Protein AF-A0A7X9PZU3-F1 (afdb_monomer_lite)

Foldseek 3Di:
DDDPDWCLLCVVVCLVVCLVPPLPDQEDEDEEAAEDPPDDAQEKEKAWEAQLLQLGHAAAELLLRLQLLQLLVVLCVVLVVVSHDYFYFAHYTCNVVNVDDRCSCVSRNHTYMYTHHDDDPCRRPPVSSVVSNVRSVVGSPDDDDDEQEEAEEEDDGGRVLLRCLSNDPHRHRYHHHHYQVSLVSSVLLDPSVLVSVVSNQVSYPPGHQEYEYEPPHDPSNLVSRVVNCVVVVHYYYYSVVSVPVVVVPDDD

pLDDT: mean 94.74, std 6.71, range [49.72, 98.69]

Secondary structure (DSSP, 8-state):
---SS-GGGGHHHHHHHHHHHSTT-S-EEEEEEE--TTSPSSEEEEEE--BTTTTB---B-HHHHHHHHHHHHHHHHHTT-TT-EEEE--S--STGGGT--GGGGGG--S-EEEEEEESSHHHHT-HHHHHHHHHHTT-TT---PPPEEEEEESS-TT-HHHHHHHHSSS-EEEEEEE-HHHHHHTTTTSHHHHHHHHHHHHHBTT--SEEEE-TTS-HHHHHHHHHHHHHHT--EEEGGGGG-GGGTT---

Structure (mmCIF, N/CA/C/O backbone):
data_AF-A0A7X9PZU3-F1
#
_entry.id   AF-A0A7X9PZU3-F1
#
loop_
_atom_site.group_PDB
_atom_site.id
_atom_site.type_symbol
_atom_site.label_atom_id
_atom_site.label_alt_id
_atom_site.label_comp_id
_atom_site.label_asym_id
_atom_site.label_entity_id
_atom_site.label_seq_id
_atom_site.pdbx_PDB_ins_code
_atom_site.Cartn_x
_atom_site.Cartn_y
_atom_site.Cartn_z
_atom_site.occupancy
_atom_site.B_iso_or_equiv
_atom_site.auth_seq_id
_atom_site.auth_comp_id
_atom_site.auth_asym_id
_atom_site.auth_atom_id
_atom_site.pdbx_PDB_model_num
ATOM 1 N N . MET A 1 1 ? -4.248 1.836 -27.649 1.00 49.72 1 MET A N 1
ATOM 2 C CA . MET A 1 1 ? -4.087 3.303 -27.529 1.00 49.72 1 MET A CA 1
ATOM 3 C C . MET A 1 1 ? -2.840 3.544 -26.690 1.00 49.72 1 MET A C 1
ATOM 5 O O . MET A 1 1 ? -2.729 2.908 -25.653 1.00 49.72 1 MET A O 1
ATOM 9 N N . ARG A 1 2 ? -1.876 4.356 -27.145 1.00 57.84 2 ARG A N 1
ATOM 10 C CA . ARG A 1 2 ? -0.735 4.757 -26.302 1.00 57.84 2 ARG A CA 1
ATOM 11 C C . ARG A 1 2 ? -1.240 5.830 -25.333 1.00 57.84 2 ARG A C 1
ATOM 13 O O . ARG A 1 2 ? -1.860 6.783 -25.794 1.00 57.84 2 ARG A O 1
ATOM 20 N N . GLN A 1 3 ? -1.054 5.637 -24.031 1.00 65.94 3 GLN A N 1
ATOM 21 C CA . GLN A 1 3 ? -1.439 6.622 -23.016 1.00 65.94 3 GLN A CA 1
ATOM 22 C C . GLN A 1 3 ? -0.441 7.791 -23.031 1.00 65.94 3 GLN A C 1
ATOM 24 O O . GLN A 1 3 ? 0.761 7.574 -23.174 1.00 65.94 3 GLN A O 1
ATOM 29 N N . GLU A 1 4 ? -0.943 9.023 -22.919 1.00 74.38 4 GLU A N 1
ATOM 30 C CA . GLU A 1 4 ? -0.122 10.248 -22.821 1.00 74.38 4 GLU A CA 1
ATOM 31 C C . GLU A 1 4 ? 0.070 10.705 -21.364 1.00 74.38 4 GLU A C 1
ATOM 33 O O . GLU A 1 4 ? 0.900 11.563 -21.080 1.00 74.38 4 GLU A O 1
ATOM 38 N N . THR A 1 5 ? -0.711 10.147 -20.436 1.00 85.06 5 THR A N 1
ATOM 39 C CA . THR A 1 5 ? -0.682 10.461 -19.004 1.00 85.06 5 THR A CA 1
ATOM 40 C C . THR A 1 5 ? -1.151 9.260 -18.186 1.00 85.06 5 THR A C 1
ATOM 42 O O . THR A 1 5 ? -1.840 8.395 -18.738 1.00 85.06 5 THR A O 1
ATOM 45 N N . LEU A 1 6 ? -0.800 9.232 -16.896 1.00 87.88 6 LEU A N 1
ATOM 46 C CA . LEU A 1 6 ? -1.209 8.187 -15.957 1.00 87.88 6 LEU A CA 1
ATOM 47 C C . LEU A 1 6 ? -2.737 8.129 -15.833 1.00 87.88 6 LEU A C 1
ATOM 49 O O . LEU A 1 6 ? -3.420 9.159 -15.857 1.00 87.88 6 LEU A O 1
ATOM 53 N N . VAL A 1 7 ? -3.281 6.928 -15.669 1.00 89.69 7 VAL A N 1
ATOM 54 C CA . VAL A 1 7 ? -4.711 6.686 -15.453 1.00 89.69 7 VAL A CA 1
ATOM 55 C C . VAL A 1 7 ? -5.183 7.443 -14.220 1.00 89.69 7 VAL A C 1
ATOM 57 O O . VAL A 1 7 ? -6.217 8.109 -14.261 1.00 89.69 7 VAL A O 1
ATOM 60 N N . SER A 1 8 ? -4.390 7.423 -13.153 1.00 88.06 8 SER A N 1
ATOM 61 C CA . SER A 1 8 ? -4.654 8.172 -11.926 1.00 88.06 8 SER A CA 1
ATOM 62 C C . SER A 1 8 ? -4.644 9.705 -12.118 1.00 88.06 8 SER A C 1
ATOM 64 O O . SER A 1 8 ? -5.378 10.408 -11.418 1.00 88.06 8 SER A O 1
ATOM 66 N N . TYR A 1 9 ? -3.921 10.253 -13.109 1.00 90.69 9 TYR A N 1
ATOM 67 C CA . TYR A 1 9 ? -3.856 11.706 -13.371 1.00 90.69 9 TYR A CA 1
ATOM 68 C C . TYR A 1 9 ? -5.107 12.274 -14.047 1.00 90.69 9 TYR A C 1
ATOM 70 O O . TYR A 1 9 ? -5.423 13.445 -13.831 1.00 90.69 9 TYR A O 1
ATOM 78 N N . ASP A 1 10 ? -5.815 11.463 -14.834 1.00 92.12 10 ASP A N 1
ATOM 79 C CA . ASP A 1 10 ? -7.050 11.846 -15.532 1.00 92.12 10 ASP A CA 1
ATOM 80 C C . ASP A 1 10 ? -8.069 10.696 -15.497 1.00 92.12 10 ASP A C 1
ATOM 82 O O . ASP A 1 10 ? -8.585 10.213 -16.510 1.00 92.12 10 ASP A O 1
ATOM 86 N N . PHE A 1 11 ? -8.346 10.220 -14.285 1.00 93.81 11 PHE A N 1
ATOM 87 C CA . PHE A 1 11 ? -9.215 9.078 -14.034 1.00 93.81 11 PHE A CA 1
ATOM 88 C C . PHE A 1 11 ? -10.617 9.310 -14.597 1.00 93.81 11 PHE A C 1
ATOM 90 O O . PHE A 1 11 ? -11.213 8.400 -15.164 1.00 93.81 11 PHE A O 1
ATOM 97 N N . ARG A 1 12 ? -11.132 10.547 -14.537 1.00 94.19 12 ARG A N 1
ATOM 98 C CA . ARG A 1 12 ? -12.424 10.911 -15.147 1.00 94.19 12 ARG A CA 1
ATOM 99 C C . ARG A 1 12 ? -12.476 10.583 -16.642 1.00 94.19 12 ARG A C 1
ATOM 101 O O . ARG A 1 12 ? -13.504 10.085 -17.104 1.00 94.19 12 ARG A O 1
ATOM 108 N N . ARG A 1 13 ? -11.409 10.867 -17.396 1.00 93.56 13 ARG A N 1
ATOM 109 C CA . ARG A 1 13 ? -11.331 10.563 -18.831 1.00 93.56 13 ARG A CA 1
ATOM 110 C C . ARG A 1 13 ? -11.253 9.065 -19.094 1.00 93.56 13 ARG A C 1
ATOM 112 O O . ARG A 1 13 ? -11.864 8.595 -20.052 1.00 93.56 13 ARG A O 1
ATOM 119 N N . TYR A 1 14 ? -10.502 8.329 -18.278 1.00 93.06 14 TYR A N 1
ATOM 120 C CA . TYR A 1 14 ? -10.284 6.897 -18.490 1.00 93.06 14 TYR A CA 1
ATOM 121 C C . TYR A 1 14 ? -11.404 6.015 -17.932 1.00 93.06 14 TYR A C 1
ATOM 123 O O . TYR A 1 14 ? -11.621 4.925 -18.454 1.00 93.06 14 TYR A O 1
ATOM 131 N N . LEU A 1 15 ? -12.165 6.484 -16.942 1.00 94.94 15 LEU A N 1
ATOM 132 C CA . LEU A 1 15 ? -13.208 5.711 -16.271 1.00 94.94 15 LEU A CA 1
ATOM 133 C C . LEU A 1 15 ? -14.241 5.076 -17.227 1.00 94.94 15 LEU A C 1
ATOM 135 O O . LEU A 1 15 ? -14.556 3.905 -17.028 1.00 94.94 15 LEU A O 1
ATOM 139 N N . PRO A 1 16 ? -14.759 5.750 -18.277 1.00 95.62 16 PRO A N 1
ATOM 140 C CA . PRO A 1 16 ? -15.649 5.099 -19.243 1.00 95.62 16 PRO A CA 1
ATOM 141 C C . PRO A 1 16 ? -15.003 3.897 -19.945 1.00 95.62 16 PRO A C 1
ATOM 143 O O . PRO A 1 16 ? -15.634 2.852 -20.056 1.00 95.62 16 PRO A O 1
ATOM 146 N N . VAL A 1 17 ? -13.732 4.020 -20.344 1.00 93.62 17 VAL A N 1
ATOM 147 C CA . VAL A 1 17 ? -12.963 2.949 -21.003 1.00 93.62 17 VAL A CA 1
ATOM 148 C C . VAL A 1 17 ? -12.684 1.807 -20.026 1.00 93.62 17 VAL A C 1
ATOM 150 O O . VAL A 1 17 ? -12.841 0.639 -20.377 1.00 93.62 17 VAL A O 1
ATOM 153 N N . LEU A 1 18 ? -12.313 2.140 -18.784 1.00 94.00 18 LEU A N 1
ATOM 154 C CA . LEU A 1 18 ? -12.130 1.161 -17.713 1.00 94.00 18 LEU A CA 1
ATOM 155 C C . LEU A 1 18 ? -13.412 0.355 -17.494 1.00 94.00 18 LEU A C 1
ATOM 157 O O . LEU A 1 18 ? -13.384 -0.872 -17.456 1.00 94.00 18 LEU A O 1
ATOM 161 N N . ARG A 1 19 ? -14.555 1.041 -17.432 1.00 95.69 19 ARG A N 1
ATOM 162 C CA . ARG A 1 19 ? -15.857 0.402 -17.240 1.00 95.69 19 ARG A CA 1
ATOM 163 C C . ARG A 1 19 ? -16.276 -0.481 -18.413 1.00 95.69 19 ARG A C 1
ATOM 165 O O . ARG A 1 19 ? -16.880 -1.524 -18.201 1.00 95.69 19 ARG A O 1
ATOM 172 N N . GLU A 1 20 ? -15.987 -0.061 -19.637 1.00 95.69 20 GLU A N 1
ATOM 173 C CA . GLU A 1 20 ? -16.365 -0.813 -20.834 1.00 95.69 20 GLU A CA 1
ATOM 174 C C . GLU A 1 20 ? -15.593 -2.131 -20.961 1.00 95.69 20 GLU A C 1
ATOM 176 O O . GLU A 1 20 ? -16.166 -3.143 -21.361 1.00 95.69 20 GLU A O 1
ATOM 181 N N . HIS A 1 21 ? -14.307 -2.135 -20.605 1.00 94.12 21 HIS A N 1
ATOM 182 C CA . HIS A 1 21 ? -13.421 -3.257 -20.925 1.00 94.12 21 HIS A CA 1
ATOM 183 C C . HIS A 1 21 ? -12.933 -4.060 -19.720 1.00 94.12 21 HIS A C 1
ATOM 185 O O . HIS A 1 21 ? -12.481 -5.187 -19.903 1.00 94.12 21 HIS A O 1
ATOM 191 N N . PHE A 1 22 ? -12.996 -3.504 -18.509 1.00 94.56 22 PHE A N 1
ATOM 192 C CA . PHE A 1 22 ? -12.288 -4.058 -17.355 1.00 94.56 22 PHE A CA 1
ATOM 193 C C . PHE A 1 22 ? -13.161 -4.217 -16.103 1.00 94.56 22 PHE A C 1
ATOM 195 O O . PHE A 1 22 ? -12.612 -4.321 -15.019 1.00 94.56 22 PHE A O 1
ATOM 202 N N . LEU A 1 23 ? -14.499 -4.240 -16.194 1.00 95.25 23 LEU A N 1
ATOM 203 C CA . LEU A 1 23 ? -15.344 -4.513 -15.010 1.00 95.25 23 LEU A CA 1
ATOM 204 C C . LEU A 1 23 ? -15.379 -5.985 -14.594 1.00 95.25 23 LEU A C 1
ATOM 206 O O . LEU A 1 23 ? -15.664 -6.269 -13.436 1.00 95.25 23 LEU A O 1
ATOM 210 N N . ASP A 1 24 ? -15.114 -6.899 -15.526 1.00 95.56 24 ASP A N 1
ATOM 211 C CA . ASP A 1 24 ? -15.177 -8.352 -15.307 1.00 95.56 24 ASP A CA 1
ATOM 212 C C . ASP A 1 24 ? -13.778 -8.968 -15.136 1.00 95.56 24 ASP A C 1
ATOM 214 O O . ASP A 1 24 ? -13.508 -10.088 -15.560 1.00 95.56 24 ASP A O 1
ATOM 218 N N . VAL A 1 25 ? -12.840 -8.194 -14.581 1.00 95.50 25 VAL A N 1
ATOM 219 C CA . VAL A 1 25 ? -11.490 -8.674 -14.263 1.00 95.50 25 VAL A CA 1
ATOM 220 C C . VAL A 1 25 ? -11.302 -8.743 -12.755 1.00 95.50 25 VAL A C 1
ATOM 222 O O . VAL A 1 25 ? -11.853 -7.944 -11.998 1.00 95.50 25 VAL A O 1
ATOM 225 N N . ASP A 1 26 ? -10.473 -9.682 -12.313 1.00 94.69 26 ASP A N 1
ATOM 226 C CA . ASP A 1 26 ? -10.189 -9.875 -10.891 1.00 94.69 26 ASP A CA 1
ATOM 227 C C . ASP A 1 26 ? -9.296 -8.773 -10.301 1.00 94.69 26 ASP A C 1
ATOM 229 O O . ASP A 1 26 ? -9.387 -8.464 -9.109 1.00 94.69 26 ASP A O 1
ATOM 233 N N . LEU A 1 27 ? -8.430 -8.196 -11.141 1.00 95.31 27 LEU A N 1
ATOM 234 C CA . LEU A 1 27 ? -7.404 -7.220 -10.790 1.00 95.31 27 LEU A CA 1
ATOM 235 C C . LEU A 1 27 ? -7.125 -6.292 -11.980 1.00 95.31 27 LEU A C 1
ATOM 237 O O . LEU A 1 27 ? -6.926 -6.758 -13.102 1.00 95.31 27 LEU A O 1
ATOM 241 N N . ALA A 1 28 ? -7.020 -4.995 -11.708 1.00 94.50 28 ALA A N 1
ATOM 242 C CA . ALA A 1 28 ? -6.445 -4.003 -12.606 1.00 94.50 28 ALA A CA 1
ATOM 243 C C . ALA A 1 28 ? -5.155 -3.444 -11.990 1.00 94.50 28 ALA A C 1
ATOM 245 O O . ALA A 1 28 ? -5.061 -3.272 -10.776 1.00 94.50 28 ALA A O 1
ATOM 246 N N . ALA A 1 29 ? -4.155 -3.153 -12.819 1.00 94.00 29 ALA A N 1
ATOM 247 C CA . ALA A 1 29 ? -2.917 -2.543 -12.354 1.00 94.00 29 ALA A CA 1
ATOM 248 C C . ALA A 1 29 ? -2.407 -1.491 -13.342 1.00 94.00 29 ALA A C 1
ATOM 250 O O . ALA A 1 29 ? -2.415 -1.724 -14.554 1.00 94.00 29 ALA A O 1
ATOM 251 N N . GLU A 1 30 ? -1.952 -0.355 -12.823 1.00 93.62 30 GLU A N 1
ATOM 252 C CA . GLU A 1 30 ? -1.170 0.628 -13.567 1.00 93.62 30 GLU A CA 1
ATOM 253 C C . GLU A 1 30 ? 0.319 0.313 -13.364 1.00 93.62 30 GLU A C 1
ATOM 255 O O . GLU A 1 30 ? 0.799 0.197 -12.241 1.00 93.62 30 GLU A O 1
ATOM 260 N N . VAL A 1 31 ? 1.050 0.110 -14.463 1.00 94.88 31 VAL A N 1
ATOM 261 C CA . VAL A 1 31 ? 2.499 -0.131 -14.432 1.00 94.88 31 VAL A CA 1
ATOM 262 C C . VAL A 1 31 ? 3.187 1.166 -14.833 1.00 94.88 31 VAL A C 1
ATOM 264 O O . VAL A 1 31 ? 3.065 1.580 -15.989 1.00 94.88 31 VAL A O 1
ATOM 267 N N . ASN A 1 32 ? 3.866 1.822 -13.894 1.00 93.50 32 ASN A N 1
ATOM 268 C CA . ASN A 1 32 ? 4.381 3.178 -14.093 1.00 93.50 32 ASN A CA 1
ATOM 269 C C . ASN A 1 32 ? 5.787 3.392 -13.483 1.00 93.50 32 ASN A C 1
ATOM 271 O O . ASN A 1 32 ? 6.494 2.444 -13.131 1.00 93.50 32 ASN A O 1
ATOM 275 N N . TRP A 1 33 ? 6.181 4.665 -13.382 1.00 93.06 33 TRP A N 1
ATOM 276 C CA . TRP A 1 33 ? 7.281 5.114 -12.541 1.00 93.06 33 TRP A CA 1
ATOM 277 C C . TRP A 1 33 ? 6.803 5.794 -11.249 1.00 93.06 33 TRP A C 1
ATOM 279 O O . TRP A 1 33 ? 5.868 6.597 -11.255 1.00 93.06 33 TRP A O 1
ATOM 289 N N . HIS A 1 34 ? 7.566 5.586 -10.183 1.00 91.56 34 HIS A N 1
ATOM 290 C CA . HIS A 1 34 ? 7.447 6.359 -8.957 1.00 91.56 34 HIS A CA 1
ATOM 291 C C . HIS A 1 34 ? 8.332 7.609 -9.038 1.00 91.56 34 HIS A C 1
ATOM 293 O O . HIS A 1 34 ? 9.481 7.537 -9.490 1.00 91.56 34 HIS A O 1
ATOM 299 N N . GLU A 1 35 ? 7.844 8.750 -8.551 1.00 89.56 35 GLU A N 1
ATOM 300 C CA . GLU A 1 35 ? 8.623 9.985 -8.410 1.00 89.56 35 GLU A CA 1
ATOM 301 C C . GLU A 1 35 ? 8.311 10.669 -7.073 1.00 89.56 35 GLU A C 1
ATOM 303 O O . GLU A 1 35 ? 7.156 10.915 -6.727 1.00 89.56 35 GLU A O 1
ATOM 308 N N . GLY A 1 36 ? 9.350 11.055 -6.330 1.00 84.44 36 GLY A N 1
ATOM 309 C CA . GLY A 1 36 ? 9.176 11.803 -5.090 1.00 84.44 36 GLY A CA 1
ATOM 310 C C . GLY A 1 36 ? 10.484 12.366 -4.553 1.00 84.44 36 GLY A C 1
ATOM 311 O O . GLY A 1 36 ? 11.493 11.674 -4.490 1.00 84.44 36 GLY A O 1
ATOM 312 N N . ALA A 1 37 ? 10.464 13.623 -4.097 1.00 78.81 37 ALA A N 1
ATOM 313 C CA . ALA A 1 37 ? 11.667 14.320 -3.624 1.00 78.81 37 ALA A CA 1
ATOM 314 C C . ALA A 1 37 ? 12.375 13.626 -2.441 1.00 78.81 37 ALA A C 1
ATOM 316 O O . ALA A 1 37 ? 13.576 13.794 -2.262 1.00 78.81 37 ALA A O 1
ATOM 317 N N . ASN A 1 38 ? 11.629 12.857 -1.640 1.00 84.00 38 ASN A N 1
ATOM 318 C CA . ASN A 1 38 ? 12.147 12.078 -0.511 1.00 84.00 38 ASN A CA 1
ATOM 319 C C . ASN A 1 38 ? 11.921 10.568 -0.692 1.00 84.00 38 ASN A C 1
ATOM 321 O O . ASN A 1 38 ? 12.021 9.817 0.280 1.00 84.00 38 ASN A O 1
ATOM 325 N N . ALA A 1 39 ? 11.547 10.132 -1.895 1.00 88.12 39 ALA A N 1
ATOM 326 C CA . ALA A 1 39 ? 11.348 8.723 -2.172 1.00 88.12 39 ALA A CA 1
ATOM 327 C C . ALA A 1 39 ? 12.711 8.021 -2.295 1.00 88.12 39 ALA A C 1
ATOM 329 O O . ALA A 1 39 ? 13.646 8.596 -2.862 1.00 88.12 39 ALA A O 1
ATOM 330 N N . PRO A 1 40 ? 12.860 6.797 -1.763 1.00 93.81 40 PRO A N 1
ATOM 331 C CA . PRO A 1 40 ? 14.036 5.986 -2.031 1.00 93.81 40 PRO A CA 1
ATOM 332 C C . PRO A 1 40 ? 14.155 5.733 -3.539 1.00 93.81 40 PRO A C 1
ATOM 334 O O . PRO A 1 40 ? 13.171 5.426 -4.206 1.00 93.81 40 PRO A O 1
ATOM 337 N N . ASP A 1 41 ? 15.359 5.877 -4.087 1.00 96.44 41 ASP A N 1
ATOM 338 C CA . ASP A 1 41 ? 15.652 5.467 -5.462 1.00 96.44 41 ASP A CA 1
ATOM 339 C C . ASP A 1 41 ? 15.996 3.970 -5.512 1.00 96.44 41 ASP A C 1
ATOM 341 O O . ASP A 1 41 ? 16.261 3.358 -4.474 1.00 96.44 41 ASP A O 1
ATOM 345 N N . ARG A 1 42 ? 16.020 3.395 -6.718 1.00 97.38 42 ARG A N 1
ATOM 346 C CA . ARG A 1 42 ? 16.273 1.971 -6.969 1.00 97.38 42 ARG A CA 1
ATOM 347 C C . ARG A 1 42 ? 15.294 1.078 -6.203 1.00 97.38 42 ARG A C 1
ATOM 349 O O . ARG A 1 42 ? 15.671 0.150 -5.484 1.00 97.38 42 ARG A O 1
ATOM 356 N N . VAL A 1 43 ? 14.007 1.368 -6.360 1.00 97.88 43 VAL A N 1
ATOM 357 C CA . VAL A 1 43 ? 12.921 0.587 -5.761 1.00 97.88 43 VAL A CA 1
ATOM 358 C C . VAL A 1 43 ? 12.003 -0.001 -6.821 1.00 97.88 43 VAL A C 1
ATOM 360 O O . VAL A 1 43 ? 11.774 0.600 -7.869 1.00 97.88 43 VAL A O 1
ATOM 363 N N . LEU A 1 44 ? 11.491 -1.190 -6.530 1.00 98.50 44 LEU A N 1
ATOM 364 C CA . LEU A 1 44 ? 10.384 -1.827 -7.231 1.00 98.50 44 LEU A CA 1
ATOM 365 C C . LEU A 1 44 ? 9.229 -1.924 -6.247 1.00 98.50 44 LEU A C 1
ATOM 367 O O . LEU A 1 44 ? 9.401 -2.480 -5.156 1.00 98.50 44 LEU A O 1
ATOM 371 N N . THR A 1 45 ? 8.076 -1.377 -6.606 1.00 98.06 45 THR A N 1
ATOM 372 C CA . THR A 1 45 ? 6.990 -1.204 -5.647 1.00 98.06 45 THR A CA 1
ATOM 373 C C . THR A 1 45 ? 5.676 -1.770 -6.139 1.00 98.06 45 THR A C 1
ATOM 375 O O . THR A 1 45 ? 5.435 -1.939 -7.334 1.00 98.06 45 THR A O 1
ATOM 378 N N . VAL A 1 46 ? 4.836 -2.123 -5.170 1.00 98.00 46 VAL A N 1
ATOM 379 C CA . VAL A 1 46 ? 3.424 -2.434 -5.376 1.00 98.00 46 VAL A CA 1
ATOM 380 C C . VAL A 1 46 ? 2.665 -1.753 -4.256 1.00 98.00 46 VAL A C 1
ATOM 382 O O . VAL A 1 46 ? 3.038 -1.894 -3.087 1.00 98.00 46 VAL A O 1
ATOM 385 N N . HIS A 1 47 ? 1.582 -1.062 -4.577 1.00 97.88 47 HIS A N 1
ATOM 386 C CA . HIS A 1 47 ? 0.653 -0.598 -3.556 1.00 97.88 47 HIS A CA 1
ATOM 387 C C . HIS A 1 47 ? -0.780 -0.554 -4.056 1.00 97.88 47 HIS A C 1
ATOM 389 O O . HIS A 1 47 ? -1.066 -0.524 -5.247 1.00 97.88 47 HIS A O 1
ATOM 395 N N . THR A 1 48 ? -1.708 -0.561 -3.107 1.00 97.69 48 THR A N 1
ATOM 396 C CA . THR A 1 48 ? -3.129 -0.367 -3.392 1.00 97.69 48 THR 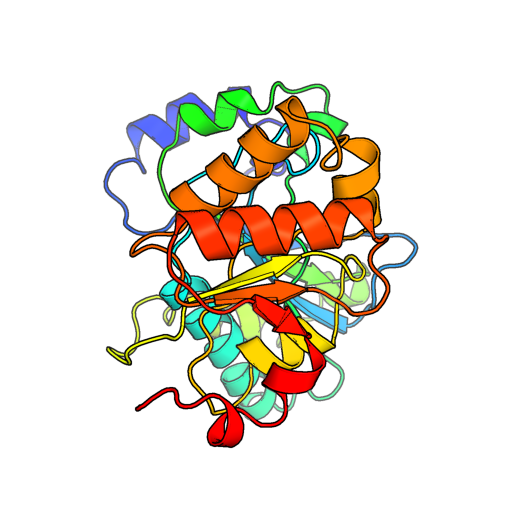A CA 1
ATOM 397 C C . THR A 1 48 ? -3.425 1.090 -3.718 1.00 97.69 48 THR A C 1
ATOM 399 O O . THR A 1 48 ? -2.892 1.983 -3.048 1.00 97.69 48 THR A O 1
ATOM 402 N N . VAL A 1 49 ? -4.362 1.307 -4.634 1.00 96.38 49 VAL A N 1
ATOM 403 C CA . VAL A 1 49 ? -4.927 2.626 -4.930 1.00 96.38 49 VAL A CA 1
ATOM 404 C C . VAL A 1 49 ? -5.971 3.013 -3.872 1.00 96.38 49 VAL A C 1
ATOM 406 O O . VAL A 1 49 ? -6.731 2.168 -3.397 1.00 96.38 49 VAL A O 1
ATOM 409 N N . GLY A 1 50 ? -6.014 4.287 -3.483 1.00 97.00 50 GLY A N 1
ATOM 410 C CA . GLY A 1 50 ? -7.054 4.838 -2.605 1.00 97.00 50 GLY A CA 1
ATOM 411 C C . GLY A 1 50 ? -6.761 6.267 -2.146 1.00 97.00 50 GLY A C 1
ATOM 412 O O . GLY A 1 50 ? -5.638 6.748 -2.259 1.00 97.00 50 GLY A O 1
ATOM 413 N N . ASP A 1 51 ? -7.755 6.958 -1.590 1.00 97.75 51 ASP A N 1
ATOM 414 C CA . ASP A 1 51 ? -7.574 8.279 -0.981 1.00 97.75 51 ASP A CA 1
ATOM 415 C C . ASP A 1 51 ? -7.739 8.189 0.534 1.00 97.75 51 ASP A C 1
ATOM 417 O O . ASP A 1 51 ? -8.852 8.217 1.071 1.00 97.75 51 ASP A O 1
ATOM 421 N N . VAL A 1 52 ? -6.609 8.104 1.239 1.00 98.06 52 VAL A N 1
ATOM 422 C CA . VAL A 1 52 ? -6.607 7.984 2.701 1.00 98.06 52 VAL A CA 1
ATOM 423 C C . VAL A 1 52 ? -7.209 9.222 3.363 1.00 98.06 52 VAL A C 1
ATOM 425 O O . VAL A 1 52 ? -7.958 9.080 4.325 1.00 98.06 52 VAL A O 1
ATOM 428 N N . ASN A 1 53 ? -6.961 10.432 2.856 1.00 96.75 53 ASN A N 1
ATOM 429 C CA . ASN A 1 53 ? -7.486 11.653 3.475 1.00 96.75 53 ASN A CA 1
ATOM 430 C C . ASN A 1 53 ? -9.019 11.714 3.391 1.00 96.75 53 ASN A C 1
ATOM 432 O O . ASN A 1 53 ? -9.689 12.066 4.372 1.00 96.75 53 ASN A O 1
ATOM 436 N N . ALA A 1 54 ? -9.575 11.360 2.233 1.00 96.88 54 ALA A N 1
ATOM 437 C CA . ALA A 1 54 ? -11.012 11.328 1.996 1.00 96.88 54 ALA A CA 1
ATOM 438 C C . ALA A 1 54 ? -11.688 10.095 2.616 1.00 96.88 54 ALA A C 1
ATOM 440 O O . ALA A 1 54 ? -12.867 10.165 2.958 1.00 96.88 54 ALA A O 1
ATOM 441 N N . GLY A 1 55 ? -10.945 9.005 2.822 1.00 97.50 55 GLY A N 1
ATOM 442 C CA . GLY A 1 55 ? -11.479 7.729 3.293 1.00 97.50 55 GLY A CA 1
ATOM 443 C C . GLY A 1 55 ? -12.164 6.916 2.194 1.00 97.50 55 GLY A C 1
ATOM 444 O O . GLY A 1 55 ? -13.110 6.179 2.479 1.00 97.50 55 GLY A O 1
ATOM 445 N N . VAL A 1 56 ? -11.721 7.092 0.945 1.00 97.62 56 VAL A N 1
ATOM 446 C CA . VAL A 1 56 ? -12.256 6.388 -0.225 1.00 97.62 56 VAL A CA 1
ATOM 447 C C . VAL A 1 56 ? -11.285 5.286 -0.617 1.00 97.62 56 VAL A C 1
ATOM 449 O O . VAL A 1 56 ? -10.148 5.559 -1.002 1.00 97.62 56 VAL A O 1
ATOM 452 N N . PHE A 1 57 ? -11.748 4.045 -0.514 1.00 97.25 57 PHE A N 1
ATOM 453 C CA . PHE A 1 57 ? -10.937 2.853 -0.713 1.00 97.25 57 PHE A CA 1
ATOM 454 C C . PHE A 1 57 ? -11.659 1.896 -1.663 1.00 97.25 57 PHE A C 1
ATOM 456 O O . PHE A 1 57 ? -12.663 1.294 -1.273 1.00 97.25 57 PHE A O 1
ATOM 463 N N . PRO A 1 58 ? -11.170 1.743 -2.904 1.00 95.12 58 PRO A N 1
ATOM 464 C CA . PRO A 1 58 ? -11.583 0.650 -3.773 1.00 95.12 58 PRO A CA 1
ATOM 465 C C . PRO A 1 58 ? -11.341 -0.707 -3.105 1.00 95.12 58 PRO A C 1
ATOM 467 O O . PRO A 1 58 ? -10.537 -0.798 -2.171 1.00 95.12 58 PRO A O 1
ATOM 470 N N . PRO A 1 59 ? -11.990 -1.782 -3.583 1.00 97.38 59 PRO A N 1
ATOM 471 C CA . PRO A 1 59 ? -11.728 -3.116 -3.068 1.00 97.38 59 PRO A CA 1
ATOM 472 C C . PRO A 1 59 ? -10.235 -3.457 -3.117 1.00 97.38 59 PRO A C 1
ATOM 474 O O . PRO A 1 59 ? -9.574 -3.196 -4.116 1.00 97.38 59 PRO A O 1
ATOM 477 N N . ALA A 1 60 ? -9.707 -4.088 -2.076 1.00 97.00 60 ALA A N 1
ATOM 478 C CA . ALA A 1 60 ? -8.334 -4.582 -2.054 1.00 97.00 60 ALA A CA 1
ATOM 479 C C . ALA A 1 60 ? -8.313 -6.103 -1.918 1.00 97.00 60 ALA A C 1
ATOM 481 O O . ALA A 1 60 ? -9.098 -6.680 -1.166 1.00 97.00 60 ALA A O 1
ATOM 482 N N . GLU A 1 61 ? -7.380 -6.748 -2.620 1.00 96.31 61 GLU A N 1
ATOM 483 C CA . GLU A 1 61 ? -7.137 -8.187 -2.521 1.00 96.31 61 GLU A CA 1
ATOM 484 C C . GLU A 1 61 ? -5.695 -8.435 -2.044 1.00 96.31 61 GLU A C 1
ATOM 486 O O . GLU A 1 61 ? -4.757 -8.370 -2.848 1.00 96.31 61 GLU A O 1
ATOM 491 N N . PRO A 1 62 ? -5.484 -8.698 -0.738 1.00 96.31 62 PRO A N 1
ATOM 492 C CA . PRO A 1 62 ? -4.148 -8.881 -0.171 1.00 96.31 62 PRO A CA 1
ATOM 493 C C . PRO A 1 62 ? -3.331 -9.993 -0.836 1.00 96.31 62 PRO A C 1
ATOM 495 O O . PRO A 1 62 ? -2.101 -9.922 -0.841 1.00 96.31 62 PRO A O 1
ATOM 498 N N . ALA A 1 63 ? -3.991 -11.005 -1.412 1.00 95.62 63 ALA A N 1
ATOM 499 C CA . ALA A 1 63 ? -3.306 -12.069 -2.140 1.00 95.62 63 ALA A CA 1
ATOM 500 C C . ALA A 1 63 ? -2.566 -11.551 -3.369 1.00 95.62 63 ALA A C 1
ATOM 502 O O . ALA A 1 63 ? -1.397 -11.882 -3.557 1.00 95.62 63 ALA A O 1
ATOM 503 N N . TYR A 1 64 ? -3.194 -10.678 -4.151 1.00 96.12 64 TYR A N 1
ATOM 504 C CA . TYR A 1 64 ? -2.579 -10.144 -5.362 1.00 96.12 64 TYR A CA 1
ATOM 505 C C . TYR A 1 64 ? -1.396 -9.231 -5.041 1.00 96.12 64 TYR A C 1
ATOM 507 O O . TYR A 1 64 ? -0.352 -9.353 -5.681 1.00 96.12 64 TYR A O 1
ATOM 515 N N . VAL A 1 65 ? -1.517 -8.400 -3.998 1.00 96.62 65 VAL A N 1
ATOM 516 C CA . VAL A 1 65 ? -0.412 -7.555 -3.507 1.00 96.62 65 VAL A CA 1
ATOM 517 C C . VAL A 1 65 ? 0.774 -8.419 -3.085 1.00 96.62 65 VAL A C 1
ATOM 519 O O . VAL A 1 65 ? 1.891 -8.226 -3.566 1.00 96.62 65 VAL A O 1
ATOM 522 N N . ARG A 1 66 ? 0.535 -9.416 -2.223 1.00 96.31 66 ARG A N 1
ATOM 523 C CA . ARG A 1 66 ? 1.595 -10.298 -1.723 1.00 96.31 66 ARG A CA 1
ATOM 524 C C . ARG A 1 66 ? 2.269 -11.074 -2.852 1.00 96.31 66 ARG A C 1
ATOM 526 O O . ARG A 1 66 ? 3.494 -11.142 -2.891 1.00 96.31 66 ARG A O 1
ATOM 533 N N . ASN A 1 67 ? 1.485 -11.645 -3.761 1.00 96.62 67 ASN A N 1
ATOM 534 C CA . ASN A 1 67 ? 2.002 -12.424 -4.880 1.00 96.62 67 ASN A CA 1
ATOM 535 C C . ASN A 1 67 ? 2.878 -11.586 -5.811 1.00 96.62 67 ASN A C 1
ATOM 537 O O . ASN A 1 67 ? 3.931 -12.058 -6.232 1.00 96.62 67 ASN A O 1
ATOM 541 N N . LEU A 1 68 ? 2.482 -10.344 -6.097 1.00 97.44 68 LEU A N 1
ATOM 542 C CA . LEU A 1 68 ? 3.289 -9.425 -6.896 1.00 97.44 68 LEU A CA 1
ATOM 543 C C . LEU A 1 68 ? 4.578 -9.015 -6.185 1.00 97.44 68 LEU A C 1
ATOM 545 O O . LEU A 1 68 ? 5.637 -9.082 -6.799 1.00 97.44 68 LEU A O 1
ATOM 549 N N . LEU A 1 69 ? 4.520 -8.658 -4.898 1.00 97.62 69 LEU A N 1
ATOM 550 C CA . LEU A 1 69 ? 5.719 -8.322 -4.120 1.00 97.62 69 LEU A CA 1
ATOM 551 C C . LEU A 1 69 ? 6.707 -9.494 -4.069 1.00 97.62 69 LEU A C 1
ATOM 553 O O . LEU A 1 69 ? 7.903 -9.309 -4.276 1.00 97.62 69 LEU A O 1
ATOM 557 N N . ARG A 1 70 ? 6.212 -10.716 -3.845 1.00 97.06 70 ARG A N 1
ATOM 558 C CA . ARG A 1 70 ? 7.048 -11.922 -3.865 1.00 97.06 70 ARG A CA 1
ATOM 559 C C . ARG A 1 70 ? 7.628 -12.199 -5.244 1.00 97.06 70 ARG A C 1
ATOM 561 O O . ARG A 1 70 ? 8.814 -12.473 -5.343 1.00 97.06 70 ARG A O 1
ATOM 568 N N . ALA A 1 71 ? 6.826 -12.065 -6.297 1.00 97.69 71 ALA A N 1
ATOM 569 C CA . ALA A 1 71 ? 7.299 -12.248 -7.662 1.00 97.69 71 ALA A CA 1
ATOM 570 C C . ALA A 1 71 ? 8.381 -11.231 -8.043 1.00 97.69 71 ALA A C 1
ATOM 572 O O . ALA A 1 71 ? 9.378 -11.623 -8.642 1.00 97.69 71 ALA A O 1
ATOM 573 N N . LEU A 1 72 ? 8.214 -9.962 -7.654 1.00 98.50 72 LEU A N 1
ATOM 574 C CA . LEU A 1 72 ? 9.233 -8.934 -7.848 1.00 98.50 72 LEU A CA 1
ATOM 575 C C . LEU A 1 72 ? 10.530 -9.315 -7.142 1.00 98.50 72 LEU A C 1
ATOM 577 O O . LEU A 1 72 ?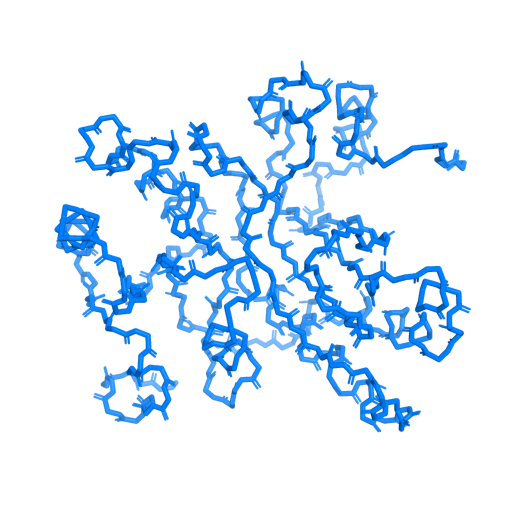 11.587 -9.211 -7.753 1.00 98.50 72 LEU A O 1
ATOM 581 N N . GLU A 1 73 ? 10.465 -9.782 -5.895 1.00 98.31 73 GLU A N 1
ATOM 582 C CA . GLU A 1 73 ? 11.670 -10.144 -5.142 1.00 98.31 73 GLU A CA 1
ATOM 583 C C . GLU A 1 73 ? 12.356 -11.389 -5.720 1.00 98.31 73 GLU A C 1
ATOM 585 O O . GLU A 1 73 ? 13.571 -11.382 -5.925 1.00 98.31 73 GLU A O 1
ATOM 590 N N . ASP A 1 74 ? 11.585 -12.419 -6.072 1.00 97.69 74 ASP A N 1
ATOM 591 C CA . ASP A 1 74 ? 12.100 -13.643 -6.689 1.00 97.69 74 ASP A CA 1
ATOM 592 C C . ASP A 1 74 ? 12.757 -13.349 -8.048 1.00 97.69 74 ASP A C 1
ATOM 594 O O . ASP A 1 74 ? 13.860 -13.822 -8.337 1.00 97.69 74 ASP A O 1
ATOM 598 N N . GLU A 1 75 ? 12.109 -12.546 -8.897 1.00 98.50 75 GLU A N 1
ATOM 599 C CA . GLU A 1 75 ? 12.632 -12.188 -10.217 1.00 98.50 75 GLU A CA 1
ATOM 600 C C . GLU A 1 75 ? 13.789 -11.186 -10.136 1.00 98.50 75 GLU A C 1
ATOM 602 O O . GLU A 1 75 ? 14.693 -11.250 -10.977 1.00 98.50 75 GLU A O 1
ATOM 607 N N . ARG A 1 76 ? 13.804 -10.301 -9.129 1.00 98.56 76 ARG A N 1
ATOM 608 C CA . ARG A 1 76 ? 14.934 -9.410 -8.823 1.00 98.56 76 ARG A CA 1
ATOM 609 C C . ARG A 1 76 ? 16.167 -10.227 -8.466 1.00 98.56 76 ARG A C 1
ATOM 611 O O . ARG A 1 76 ? 17.213 -10.035 -9.086 1.00 98.56 76 ARG A O 1
ATOM 618 N N . ALA A 1 77 ? 16.029 -11.154 -7.518 1.00 98.38 77 ALA A N 1
ATOM 619 C CA . ALA A 1 77 ? 17.109 -12.038 -7.095 1.00 98.38 77 ALA A CA 1
ATOM 620 C C . ALA A 1 77 ? 17.594 -12.921 -8.255 1.00 98.38 77 ALA A C 1
ATOM 622 O O . ALA A 1 77 ? 18.793 -13.032 -8.498 1.00 98.38 77 ALA A O 1
ATOM 623 N N . ARG A 1 78 ? 16.669 -13.494 -9.036 1.00 98.25 78 ARG A N 1
ATOM 624 C CA . ARG A 1 78 ? 16.994 -14.322 -10.208 1.00 98.25 78 ARG A CA 1
ATOM 625 C C . ARG A 1 78 ? 17.767 -13.568 -11.291 1.00 98.25 78 ARG A C 1
ATOM 627 O O . ARG A 1 78 ? 18.557 -14.181 -12.004 1.00 98.25 78 ARG A O 1
ATOM 634 N N . ALA A 1 79 ? 17.490 -12.280 -11.460 1.00 98.00 79 ALA A N 1
ATOM 635 C CA . ALA A 1 79 ? 18.165 -11.425 -12.430 1.00 98.00 79 ALA A CA 1
ATOM 636 C C . ALA A 1 79 ? 19.387 -10.693 -11.854 1.00 98.00 79 ALA A C 1
ATOM 638 O O . ALA A 1 79 ? 19.949 -9.852 -12.555 1.00 98.00 79 ALA A O 1
ATOM 639 N N . GLU A 1 80 ? 19.778 -11.000 -10.610 1.00 98.25 80 GLU A N 1
ATOM 640 C CA . GLU A 1 80 ? 20.940 -10.419 -9.923 1.00 98.25 80 GLU A CA 1
ATOM 641 C C . GLU A 1 80 ? 20.894 -8.877 -9.892 1.00 98.25 80 GLU A C 1
ATOM 643 O O . GLU A 1 80 ? 21.899 -8.181 -10.047 1.00 98.25 80 GLU A O 1
ATOM 648 N N . VAL A 1 81 ? 19.691 -8.317 -9.716 1.00 98.25 81 VAL A N 1
ATOM 649 C CA . VAL A 1 81 ? 19.462 -6.865 -9.624 1.00 98.25 81 VAL A CA 1
ATOM 650 C C . VAL A 1 81 ? 19.528 -6.439 -8.155 1.00 98.25 81 VAL A C 1
ATOM 652 O O . VAL A 1 81 ? 18.533 -6.060 -7.537 1.00 98.25 81 VAL A O 1
ATOM 655 N N . ASP A 1 82 ? 20.710 -6.581 -7.561 1.00 97.44 82 ASP A N 1
ATOM 656 C CA . ASP A 1 82 ? 20.946 -6.361 -6.124 1.00 97.44 82 ASP A CA 1
ATOM 657 C C . ASP A 1 82 ? 21.019 -4.893 -5.712 1.00 97.44 82 ASP A C 1
ATOM 659 O O . ASP A 1 82 ? 20.906 -4.567 -4.532 1.00 97.44 82 ASP A O 1
ATOM 663 N N . ASP A 1 83 ? 21.172 -3.998 -6.684 1.00 97.75 83 ASP A N 1
ATOM 664 C CA . ASP A 1 83 ? 21.122 -2.558 -6.475 1.00 97.75 83 ASP A CA 1
ATOM 665 C C . ASP A 1 83 ? 19.694 -2.012 -6.348 1.00 97.75 83 ASP A C 1
ATOM 667 O O . ASP A 1 83 ? 19.540 -0.853 -5.970 1.00 97.75 83 ASP A O 1
ATOM 671 N N . PHE A 1 84 ? 18.667 -2.831 -6.613 1.00 98.44 84 PHE A N 1
ATOM 672 C CA . PHE A 1 84 ? 17.265 -2.495 -6.361 1.00 98.44 84 PHE A CA 1
ATOM 673 C C . PHE A 1 84 ? 16.730 -3.185 -5.105 1.00 98.44 84 PHE A C 1
ATOM 675 O O . PHE A 1 84 ? 17.178 -4.262 -4.721 1.00 98.44 84 PHE A O 1
ATOM 682 N N . SER A 1 85 ? 15.711 -2.589 -4.491 1.00 97.94 85 SER A N 1
ATOM 683 C CA . SER A 1 85 ? 14.959 -3.203 -3.394 1.00 97.94 85 SER A CA 1
ATOM 684 C C . SER A 1 85 ? 13.472 -3.294 -3.717 1.00 97.94 85 SER A C 1
ATOM 686 O O . SER A 1 85 ? 12.914 -2.400 -4.352 1.00 97.94 85 SER A O 1
ATOM 688 N N . VAL A 1 86 ? 12.824 -4.375 -3.282 1.00 98.44 86 VAL A N 1
ATOM 689 C CA . VAL A 1 86 ? 11.367 -4.514 -3.372 1.00 98.44 86 VAL A CA 1
ATOM 690 C C . VAL A 1 86 ? 10.739 -4.013 -2.081 1.00 98.44 86 VAL A C 1
ATOM 692 O O . VAL A 1 86 ? 11.113 -4.445 -0.989 1.00 98.44 86 VAL A O 1
ATOM 695 N N . VAL A 1 87 ? 9.782 -3.095 -2.191 1.00 97.12 87 VAL A N 1
ATOM 696 C CA . VAL A 1 87 ? 9.076 -2.506 -1.044 1.00 97.12 87 VAL A CA 1
ATOM 697 C C . VAL A 1 87 ? 7.604 -2.277 -1.379 1.00 97.12 87 VAL A C 1
ATOM 699 O O . VAL A 1 87 ? 7.239 -2.134 -2.538 1.00 97.12 87 VAL A O 1
ATOM 702 N N . THR A 1 88 ? 6.739 -2.239 -0.367 1.00 97.25 88 THR A N 1
ATOM 703 C CA . THR A 1 88 ? 5.357 -1.763 -0.545 1.00 97.25 88 THR A CA 1
ATOM 704 C C . THR A 1 88 ? 5.274 -0.294 -0.162 1.00 97.25 88 THR A C 1
ATOM 706 O O . THR A 1 88 ? 6.046 0.182 0.678 1.00 97.25 88 THR A O 1
ATOM 709 N N . GLU A 1 89 ? 4.290 0.406 -0.713 1.00 97.50 89 GLU A N 1
ATOM 710 C CA . GLU A 1 89 ? 3.995 1.789 -0.343 1.00 97.50 89 GLU A CA 1
ATOM 711 C C . GLU A 1 89 ? 2.692 1.915 0.435 1.00 97.50 89 GLU A C 1
ATOM 713 O O . GLU A 1 89 ? 1.846 1.016 0.461 1.00 97.50 89 GLU A O 1
ATOM 718 N N . ALA A 1 90 ? 2.541 3.068 1.075 1.00 97.81 90 ALA A N 1
ATOM 719 C CA . ALA A 1 90 ? 1.282 3.520 1.622 1.00 97.81 90 ALA A CA 1
ATOM 720 C C . ALA A 1 90 ? 0.172 3.558 0.555 1.00 97.81 90 ALA A C 1
ATOM 722 O O . ALA A 1 90 ? 0.418 3.857 -0.611 1.00 97.81 90 ALA A O 1
ATOM 723 N N . THR A 1 91 ? -1.076 3.314 0.961 1.00 98.38 91 THR A N 1
ATOM 724 C CA . THR A 1 91 ? -2.232 3.407 0.060 1.00 98.38 91 THR A CA 1
ATOM 725 C C . THR A 1 91 ? -2.433 4.836 -0.396 1.00 98.38 91 THR A C 1
ATOM 727 O O . THR A 1 91 ? -2.737 5.701 0.423 1.00 98.38 91 THR A O 1
ATOM 730 N N . HIS A 1 92 ? -2.323 5.080 -1.693 1.00 96.25 92 HIS A N 1
ATOM 731 C CA . HIS A 1 92 ? -2.576 6.397 -2.247 1.00 96.25 92 HIS A CA 1
ATOM 732 C C . HIS A 1 92 ? -2.999 6.327 -3.706 1.00 96.25 92 HIS A C 1
ATOM 734 O O . HIS A 1 92 ? -2.942 5.283 -4.345 1.00 96.25 92 HIS A O 1
ATOM 740 N N . TRP A 1 93 ? -3.453 7.464 -4.210 1.00 93.31 93 TRP A N 1
ATOM 741 C CA . TRP A 1 93 ? -3.690 7.718 -5.618 1.00 93.31 93 TRP A CA 1
ATOM 742 C C . TRP A 1 93 ? -3.334 9.180 -5.888 1.00 93.31 93 TRP A C 1
ATOM 744 O O . TRP A 1 93 ? -3.313 10.015 -4.976 1.00 93.31 93 TRP A O 1
ATOM 754 N N . THR A 1 94 ? -3.065 9.519 -7.140 1.00 90.19 94 THR A N 1
ATOM 755 C CA . THR A 1 94 ? -2.604 10.866 -7.503 1.00 90.19 94 THR A CA 1
ATOM 756 C C . THR A 1 94 ? -3.724 11.788 -7.999 1.00 90.19 94 THR A C 1
ATOM 758 O O . THR A 1 94 ? -3.506 12.992 -8.167 1.00 90.19 94 THR A O 1
ATOM 761 N N . GLY A 1 95 ? -4.945 11.271 -8.172 1.00 92.19 95 GLY A N 1
ATOM 762 C CA . GLY A 1 95 ? -6.063 12.008 -8.765 1.00 92.19 95 GLY A CA 1
ATOM 763 C C . GLY A 1 95 ? -6.467 13.264 -7.991 1.00 92.19 95 GLY A C 1
ATOM 764 O O . GLY A 1 95 ? -6.687 14.315 -8.599 1.00 92.19 95 GLY A O 1
ATOM 765 N N . THR A 1 96 ? -6.470 13.215 -6.657 1.00 92.56 96 THR A N 1
ATOM 766 C CA . THR A 1 96 ? -6.787 14.381 -5.810 1.00 92.56 96 THR A CA 1
ATOM 767 C C . THR A 1 96 ? -5.781 15.514 -5.981 1.00 92.56 96 THR A C 1
ATOM 769 O O . THR A 1 96 ? -6.172 16.679 -6.051 1.00 92.56 96 THR A O 1
ATOM 772 N N . PHE A 1 97 ? -4.492 15.198 -6.143 1.00 88.94 97 PHE A N 1
ATOM 773 C CA . PHE A 1 97 ? -3.467 16.209 -6.433 1.00 88.94 97 PHE A CA 1
ATOM 774 C C . PHE A 1 97 ? -3.667 16.871 -7.803 1.00 88.94 97 PHE A C 1
ATOM 776 O O . PHE A 1 97 ? -3.184 17.980 -8.028 1.00 88.94 97 PHE A O 1
ATOM 783 N N . LYS A 1 98 ? -4.408 16.221 -8.709 1.00 92.19 98 LYS A N 1
ATOM 784 C CA . LYS A 1 98 ? -4.837 16.771 -10.003 1.00 92.19 98 LYS A CA 1
ATOM 785 C C . LYS A 1 98 ? -6.234 17.410 -9.957 1.00 92.19 98 LYS A C 1
ATOM 787 O O . LYS A 1 98 ? -6.772 17.767 -11.001 1.00 92.19 98 LYS A O 1
ATOM 792 N N . GLY A 1 99 ? -6.819 17.585 -8.769 1.00 94.44 99 GLY A N 1
ATOM 793 C CA . GLY A 1 99 ? -8.126 18.225 -8.580 1.00 94.44 99 GLY A CA 1
ATOM 794 C C . GLY A 1 99 ? -9.324 17.325 -8.896 1.00 94.44 99 GLY A C 1
ATOM 795 O O . GLY A 1 99 ? -10.420 17.831 -9.145 1.00 94.44 99 GLY A O 1
ATOM 796 N N . GLN A 1 100 ? -9.130 16.006 -8.919 1.00 95.81 100 GLN A N 1
ATOM 797 C CA . GLN A 1 100 ? -10.208 15.046 -9.145 1.00 95.81 100 GLN A CA 1
ATOM 798 C C . GLN A 1 100 ? -10.905 14.651 -7.838 1.00 95.81 100 GLN A C 1
ATOM 800 O O . GLN A 1 100 ? -10.317 14.710 -6.761 1.00 95.81 100 GLN A O 1
ATOM 805 N N . ASP A 1 101 ? -12.172 14.243 -7.944 1.00 96.12 101 ASP A N 1
ATOM 806 C CA . ASP A 1 101 ? -12.950 13.728 -6.814 1.00 96.12 101 ASP A CA 1
ATOM 807 C C . ASP A 1 101 ? -12.580 12.254 -6.558 1.00 96.12 101 ASP A C 1
ATOM 809 O O . ASP A 1 101 ? -12.755 11.440 -7.472 1.00 96.12 101 ASP A O 1
ATOM 813 N N . PRO A 1 102 ? -12.120 11.880 -5.348 1.00 95.88 102 PRO A N 1
ATOM 814 C CA . PRO A 1 102 ? -11.867 10.488 -4.967 1.00 95.88 102 PRO A CA 1
ATOM 815 C C . PRO A 1 102 ? -13.019 9.532 -5.257 1.00 95.88 102 PRO A C 1
ATOM 817 O O . PRO A 1 102 ? -12.779 8.385 -5.627 1.00 95.88 102 PRO A O 1
ATOM 820 N N . ARG A 1 103 ? -14.268 10.004 -5.169 1.00 95.69 103 ARG A N 1
ATOM 821 C CA . ARG A 1 103 ? -15.463 9.183 -5.429 1.00 95.69 103 ARG A CA 1
ATOM 822 C C . ARG A 1 103 ? -15.586 8.711 -6.875 1.00 95.69 103 ARG A C 1
ATOM 824 O O . ARG A 1 103 ? -16.414 7.858 -7.171 1.00 95.69 103 ARG A O 1
ATOM 831 N N . LEU A 1 104 ? -14.761 9.219 -7.793 1.00 95.88 104 LEU A N 1
ATOM 832 C CA . LEU A 1 104 ? -14.669 8.641 -9.133 1.00 95.88 104 LEU A CA 1
ATOM 833 C C . LEU A 1 104 ? -14.236 7.169 -9.088 1.00 95.88 104 LEU A C 1
ATOM 835 O O . LEU A 1 104 ? -14.682 6.396 -9.937 1.00 95.88 104 LEU A O 1
ATOM 839 N N . MET A 1 105 ? -13.423 6.777 -8.100 1.00 95.00 105 MET A N 1
ATOM 840 C CA . MET A 1 105 ? -12.985 5.391 -7.936 1.00 95.00 105 MET A CA 1
ATOM 841 C C . MET A 1 105 ? -14.150 4.431 -7.632 1.00 95.00 105 MET A C 1
ATOM 843 O O . MET A 1 105 ? -14.096 3.274 -8.038 1.00 95.00 105 MET A O 1
ATOM 847 N N . ASP A 1 106 ? -15.252 4.914 -7.042 1.00 94.25 106 ASP A N 1
ATOM 848 C CA . ASP A 1 106 ? -16.464 4.109 -6.800 1.00 94.25 106 ASP A CA 1
ATOM 849 C C . ASP A 1 106 ? -17.087 3.598 -8.114 1.00 94.25 106 ASP A C 1
ATOM 851 O O . ASP A 1 106 ? -17.789 2.586 -8.143 1.00 94.25 106 ASP A O 1
ATOM 855 N N . GLY A 1 107 ? -16.818 4.287 -9.229 1.00 94.94 107 GLY A N 1
ATOM 856 C CA . GLY A 1 107 ? -17.262 3.892 -10.563 1.00 94.94 107 GLY A CA 1
ATOM 857 C C . GLY A 1 107 ? -16.500 2.706 -11.161 1.00 94.94 107 GLY A C 1
ATOM 858 O O . GLY A 1 107 ? -16.896 2.229 -12.227 1.00 94.94 107 GLY A O 1
ATOM 859 N N . PHE A 1 108 ? -15.425 2.244 -10.516 1.00 95.56 108 PHE A N 1
ATOM 860 C CA . PHE A 1 108 ? -14.606 1.120 -10.963 1.00 95.56 108 PHE A CA 1
ATOM 861 C C . PHE A 1 108 ? -14.253 0.203 -9.774 1.00 95.56 108 PHE A C 1
ATOM 863 O O . PHE A 1 108 ? -13.142 0.256 -9.250 1.00 95.56 108 PHE A O 1
ATOM 870 N N . PRO A 1 109 ? -15.199 -0.647 -9.322 1.00 93.56 109 PRO A N 1
ATOM 871 C CA . PRO A 1 109 ? -15.074 -1.457 -8.104 1.00 93.56 109 PRO A CA 1
ATOM 872 C C . PRO A 1 109 ? -14.225 -2.728 -8.307 1.00 93.56 109 PRO A C 1
ATOM 874 O O . PRO A 1 109 ? -14.559 -3.810 -7.819 1.00 93.56 109 PRO A O 1
ATOM 877 N N . VAL A 1 110 ? -13.127 -2.604 -9.046 1.00 96.50 110 VAL A N 1
ATOM 878 C CA . VAL A 1 110 ? -12.134 -3.656 -9.283 1.00 96.50 110 VAL A CA 1
ATOM 879 C C . VAL A 1 110 ? -10.911 -3.345 -8.422 1.00 96.50 110 VAL A C 1
ATOM 881 O O . VAL A 1 110 ? -10.548 -2.173 -8.321 1.00 96.50 110 VAL A O 1
ATOM 884 N N . PRO A 1 111 ? -10.255 -4.340 -7.798 1.00 96.31 111 PRO A N 1
ATOM 885 C CA . PRO A 1 111 ? -8.998 -4.104 -7.114 1.00 96.31 111 PRO A CA 1
ATOM 886 C C . PRO A 1 111 ? -7.978 -3.458 -8.036 1.00 96.31 111 PRO A C 1
ATOM 888 O O . PRO A 1 111 ? -7.691 -3.981 -9.111 1.00 96.31 111 PRO A O 1
ATOM 891 N N . MET A 1 112 ? -7.455 -2.314 -7.602 1.00 95.56 112 MET A N 1
ATOM 892 C CA . MET A 1 112 ? -6.489 -1.522 -8.348 1.00 95.56 112 MET A CA 1
ATOM 893 C C . MET A 1 112 ? -5.169 -1.440 -7.597 1.00 95.56 112 MET A C 1
ATOM 895 O O . MET A 1 112 ? -5.144 -1.121 -6.402 1.00 95.56 112 MET A O 1
ATOM 899 N N . LEU A 1 113 ? -4.084 -1.699 -8.320 1.00 96.75 113 LEU A N 1
ATOM 900 C CA . LEU A 1 113 ? -2.718 -1.565 -7.833 1.00 96.75 113 LEU A CA 1
ATOM 901 C C . LEU A 1 113 ? -1.922 -0.621 -8.727 1.00 96.75 113 LEU A C 1
ATOM 903 O O . LEU A 1 113 ? -2.102 -0.636 -9.943 1.00 96.75 113 LEU A O 1
ATOM 907 N N . ASP A 1 114 ? -0.987 0.095 -8.126 1.00 96.75 114 ASP A N 1
ATOM 908 C CA . ASP A 1 114 ? 0.126 0.696 -8.851 1.00 96.75 114 ASP A CA 1
ATOM 909 C C . ASP A 1 114 ? 1.347 -0.212 -8.657 1.00 96.75 114 ASP A C 1
ATOM 911 O O . ASP A 1 114 ? 1.599 -0.722 -7.556 1.00 96.75 114 ASP A O 1
ATOM 915 N N . ILE A 1 115 ? 2.043 -0.496 -9.757 1.00 97.62 115 ILE A N 1
ATOM 916 C CA . ILE A 1 115 ? 3.270 -1.293 -9.804 1.00 97.62 115 ILE A CA 1
ATOM 917 C C . ILE A 1 115 ? 4.342 -0.402 -10.417 1.00 97.62 115 ILE A C 1
ATOM 919 O O . ILE A 1 115 ? 4.320 -0.140 -11.623 1.00 97.62 115 ILE A O 1
ATOM 923 N N . GLU A 1 116 ? 5.275 0.064 -9.598 1.00 97.50 116 GLU A N 1
ATOM 924 C CA . GLU A 1 116 ? 6.124 1.191 -9.969 1.00 97.50 116 GLU A CA 1
ATOM 925 C C . GLU A 1 116 ? 7.614 0.828 -9.931 1.00 97.50 116 GLU A C 1
ATOM 927 O O . GLU A 1 116 ? 8.066 -0.026 -9.159 1.00 97.50 116 GLU A O 1
ATOM 932 N N . VAL A 1 117 ? 8.396 1.491 -10.784 1.00 97.81 117 VAL A N 1
ATOM 933 C CA . VAL A 1 117 ? 9.857 1.560 -10.663 1.00 97.81 117 VAL A CA 1
ATOM 934 C C . VAL A 1 117 ? 10.246 2.965 -10.246 1.00 97.81 117 VAL A C 1
ATOM 936 O O . VAL A 1 117 ? 9.855 3.947 -10.875 1.00 97.81 117 VAL A O 1
ATOM 939 N N . GLY A 1 118 ? 11.018 3.068 -9.174 1.00 96.19 118 GLY A N 1
ATOM 940 C CA . GLY A 1 118 ? 11.339 4.338 -8.552 1.00 96.19 118 GLY A CA 1
ATOM 941 C C . GLY A 1 118 ? 12.827 4.544 -8.344 1.00 96.19 118 GLY A C 1
ATOM 942 O O . GLY A 1 118 ? 13.609 3.595 -8.319 1.00 96.19 118 GLY A O 1
ATOM 943 N N . SER A 1 119 ? 13.274 5.780 -8.179 1.00 95.50 119 SER A N 1
ATOM 944 C CA . SER A 1 119 ? 12.524 7.047 -8.182 1.00 95.50 119 SER A CA 1
ATOM 945 C C . SER A 1 119 ? 13.117 8.088 -9.132 1.00 95.50 119 SER A C 1
ATOM 947 O O . SER A 1 119 ? 12.610 9.202 -9.218 1.00 95.50 119 SER A O 1
ATOM 949 N N . THR A 1 120 ? 14.203 7.751 -9.833 1.00 95.56 120 THR A N 1
ATOM 950 C CA . THR A 1 120 ? 14.882 8.641 -10.782 1.00 95.56 120 THR A CA 1
ATOM 951 C C . THR A 1 120 ? 14.754 8.143 -12.222 1.00 95.56 120 THR A C 1
ATOM 953 O O . THR A 1 120 ? 14.592 6.940 -12.434 1.00 95.56 120 THR A O 1
ATOM 956 N N . PRO A 1 121 ? 14.939 9.016 -13.235 1.00 95.31 121 PRO A N 1
ATOM 957 C CA . PRO A 1 121 ? 14.981 8.597 -14.639 1.00 95.31 121 PRO A CA 1
ATOM 958 C C . PRO A 1 121 ? 15.944 7.437 -14.911 1.00 95.31 121 PRO A C 1
ATOM 960 O O . PRO A 1 121 ? 15.632 6.538 -15.683 1.00 95.31 121 PRO A O 1
ATOM 963 N N . ALA A 1 122 ? 17.085 7.407 -14.214 1.00 96.31 122 ALA A N 1
ATOM 964 C CA . ALA A 1 122 ? 18.057 6.326 -14.337 1.00 96.31 122 ALA A CA 1
ATOM 965 C C . ALA A 1 122 ? 17.525 4.970 -13.840 1.00 96.31 122 ALA A C 1
ATOM 967 O O . ALA A 1 122 ? 17.984 3.934 -14.314 1.00 96.31 122 ALA A O 1
ATOM 968 N N . SER A 1 123 ? 16.592 4.968 -12.888 1.00 97.00 123 SER A N 1
ATOM 969 C CA . SER A 1 123 ? 15.897 3.762 -12.433 1.00 97.00 123 SER A CA 1
ATOM 970 C C . SER A 1 123 ? 14.759 3.385 -13.376 1.00 97.00 123 SER A C 1
ATOM 972 O O . SER A 1 123 ? 14.618 2.211 -13.708 1.00 97.00 123 SER A O 1
ATOM 974 N N . TRP A 1 124 ? 13.992 4.369 -13.856 1.00 96.31 124 TRP A N 1
ATOM 975 C CA . TRP A 1 124 ? 12.867 4.152 -14.775 1.00 96.31 124 TRP A CA 1
ATOM 976 C C . TRP A 1 124 ? 13.310 3.533 -16.105 1.00 96.31 124 TRP A C 1
ATOM 978 O O . TRP A 1 124 ? 12.606 2.706 -16.680 1.00 96.31 124 TRP A O 1
ATOM 988 N N . GLU A 1 125 ? 14.491 3.927 -16.582 1.00 96.31 125 GLU A N 1
ATOM 989 C CA . GLU A 1 125 ? 15.072 3.451 -17.837 1.00 96.31 125 GLU A CA 1
ATOM 990 C C . GLU A 1 125 ? 15.969 2.213 -17.662 1.00 96.31 125 GLU A C 1
ATOM 992 O O . GLU A 1 125 ? 16.506 1.718 -18.654 1.00 96.31 125 GLU A O 1
ATOM 997 N N . ASP A 1 126 ? 16.143 1.683 -16.442 1.00 98.06 126 ASP A N 1
ATOM 998 C CA . ASP A 1 126 ? 16.9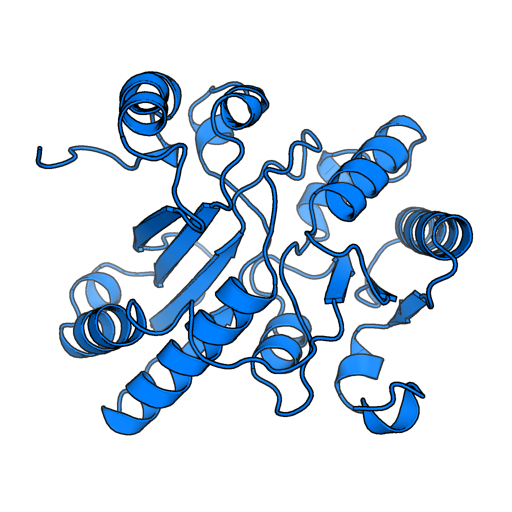96 0.513 -16.214 1.00 98.06 126 ASP A CA 1
ATOM 999 C C . ASP A 1 126 ? 16.337 -0.759 -16.788 1.00 98.06 126 ASP A C 1
ATOM 1001 O O . ASP A 1 126 ? 15.354 -1.266 -16.232 1.00 98.06 126 ASP A O 1
ATOM 1005 N N . PRO A 1 127 ? 16.876 -1.343 -17.878 1.00 97.94 127 PRO A N 1
ATOM 1006 C CA . PRO A 1 127 ? 16.242 -2.479 -18.540 1.00 97.94 127 PRO A CA 1
ATOM 1007 C C . PRO A 1 127 ? 16.224 -3.736 -17.662 1.00 97.94 127 PRO A C 1
ATOM 1009 O O . PRO A 1 127 ? 15.401 -4.628 -17.888 1.00 97.94 127 PRO A O 1
ATOM 1012 N N . ARG A 1 128 ? 17.107 -3.827 -16.656 1.00 98.44 128 ARG A N 1
ATOM 1013 C CA . ARG A 1 128 ? 17.126 -4.947 -15.709 1.00 98.44 128 ARG A CA 1
ATOM 1014 C C . ARG A 1 128 ? 15.907 -4.870 -14.794 1.00 98.44 128 ARG A C 1
ATOM 1016 O O . ARG A 1 128 ? 15.171 -5.851 -14.698 1.00 98.44 128 ARG A O 1
ATOM 1023 N N . ALA A 1 129 ? 15.659 -3.700 -14.204 1.00 98.19 129 ALA A N 1
ATOM 1024 C CA . ALA A 1 129 ? 14.512 -3.436 -13.336 1.00 98.19 129 ALA A CA 1
ATOM 1025 C C . ALA A 1 129 ? 13.182 -3.587 -14.092 1.00 98.19 129 ALA A C 1
ATOM 1027 O O . ALA A 1 129 ? 12.299 -4.326 -13.655 1.00 98.19 129 ALA A O 1
ATOM 1028 N N . VAL A 1 130 ? 13.082 -3.003 -15.291 1.00 97.50 130 VAL A N 1
ATOM 1029 C CA . VAL A 1 130 ? 11.912 -3.169 -16.172 1.00 97.50 130 VAL A CA 1
ATOM 1030 C C . VAL A 1 130 ? 11.690 -4.643 -16.527 1.00 97.50 130 VAL A C 1
ATOM 1032 O O . VAL A 1 130 ? 10.558 -5.130 -16.523 1.00 97.50 130 VAL A O 1
ATOM 1035 N N . GLY A 1 131 ? 12.766 -5.391 -16.788 1.00 98.19 131 GLY A N 1
ATOM 1036 C CA . GLY A 1 131 ? 12.696 -6.829 -17.038 1.00 98.19 131 GLY A CA 1
ATOM 1037 C C . GLY A 1 131 ? 12.152 -7.622 -15.844 1.00 98.19 131 GLY A C 1
ATOM 1038 O O . GLY A 1 131 ? 11.357 -8.543 -16.045 1.00 98.19 131 GLY A O 1
ATOM 1039 N N . VAL A 1 132 ? 12.554 -7.269 -14.619 1.00 98.50 132 VAL A N 1
ATOM 1040 C CA . VAL A 1 132 ? 12.027 -7.859 -13.374 1.00 98.50 132 VAL A CA 1
ATOM 1041 C C . VAL A 1 132 ? 10.532 -7.586 -13.240 1.00 98.50 132 VAL A C 1
ATOM 1043 O O . VAL A 1 132 ? 9.762 -8.530 -13.044 1.00 98.50 132 VAL A O 1
ATOM 1046 N N . MET A 1 133 ? 10.103 -6.332 -13.421 1.00 97.94 133 MET A N 1
ATOM 1047 C CA . MET A 1 133 ? 8.682 -5.972 -13.380 1.00 97.94 133 MET A CA 1
ATOM 1048 C C . MET A 1 133 ? 7.885 -6.796 -14.389 1.00 97.94 133 MET A C 1
ATOM 1050 O O . MET A 1 133 ? 6.952 -7.496 -14.003 1.00 97.94 133 MET A O 1
ATOM 1054 N N . ALA A 1 134 ? 8.301 -6.800 -15.659 1.00 97.50 134 ALA A N 1
ATOM 1055 C CA . ALA A 1 134 ? 7.595 -7.493 -16.734 1.00 97.50 134 ALA A CA 1
ATOM 1056 C C . ALA A 1 134 ? 7.411 -8.997 -16.459 1.00 97.50 134 ALA A C 1
ATOM 1058 O O . ALA A 1 134 ? 6.328 -9.536 -16.688 1.00 97.50 134 ALA A O 1
ATOM 1059 N N . ARG A 1 135 ? 8.439 -9.679 -15.931 1.00 97.75 135 ARG A N 1
ATOM 1060 C CA . ARG A 1 135 ? 8.345 -11.105 -15.563 1.00 97.75 135 ARG A CA 1
ATOM 1061 C C . ARG A 1 135 ? 7.449 -11.353 -14.350 1.00 97.75 135 ARG A C 1
ATOM 1063 O O . ARG A 1 135 ? 6.858 -12.427 -14.249 1.00 97.75 135 ARG A O 1
ATOM 1070 N N . SER A 1 136 ? 7.305 -10.370 -13.469 1.00 97.88 136 SER A N 1
ATOM 1071 C CA . SER A 1 136 ? 6.493 -10.480 -12.252 1.00 97.88 136 SER A CA 1
ATOM 1072 C C . SER A 1 136 ? 4.991 -10.334 -12.519 1.00 97.88 136 SER A C 1
ATOM 1074 O O . SER A 1 136 ? 4.182 -10.942 -11.819 1.00 97.88 136 SER A O 1
ATOM 1076 N N . LEU A 1 137 ? 4.597 -9.608 -13.575 1.00 96.44 137 LEU A N 1
ATOM 1077 C CA . LEU A 1 137 ? 3.188 -9.315 -13.895 1.00 96.44 137 LEU A CA 1
ATOM 1078 C C . LEU A 1 137 ? 2.316 -10.556 -14.154 1.00 96.44 137 LEU A C 1
ATOM 1080 O O . LEU A 1 137 ? 1.097 -10.478 -14.041 1.00 96.44 137 LEU A O 1
ATOM 1084 N N . VAL A 1 138 ? 2.906 -11.713 -14.470 1.00 93.50 138 VAL A N 1
ATOM 1085 C CA . VAL A 1 138 ? 2.157 -12.965 -14.709 1.00 93.50 138 VAL A CA 1
ATOM 1086 C C . VAL A 1 138 ? 1.878 -13.767 -13.433 1.00 93.50 138 VAL A C 1
ATOM 1088 O O . VAL A 1 138 ? 1.287 -14.844 -13.492 1.00 93.50 138 VAL A O 1
ATOM 1091 N N . LYS A 1 139 ? 2.338 -13.285 -12.274 1.00 95.00 139 LYS A N 1
ATOM 1092 C CA . LYS A 1 139 ? 2.268 -13.992 -10.992 1.00 95.00 139 LYS A CA 1
ATOM 1093 C C . LYS A 1 139 ? 1.161 -13.585 -10.002 1.00 95.00 139 LYS A C 1
ATOM 1095 O O . LYS A 1 139 ? 0.994 -14.378 -9.073 1.00 95.00 139 LYS A O 1
ATOM 1100 N N . PRO A 1 140 ? 0.362 -12.498 -10.149 1.00 92.69 140 PRO A N 1
ATOM 1101 C CA . PRO A 1 140 ? -0.643 -12.119 -9.143 1.00 92.69 140 PRO A CA 1
ATOM 1102 C C . PRO A 1 140 ? -1.609 -13.242 -8.755 1.00 92.69 140 PRO A C 1
ATOM 1104 O O . PRO A 1 140 ? -2.009 -13.339 -7.602 1.00 92.69 140 PRO A O 1
ATOM 1107 N N . PHE A 1 141 ? -1.948 -14.119 -9.700 1.00 93.12 141 PHE A N 1
ATOM 1108 C CA . PHE A 1 141 ? -2.910 -15.211 -9.514 1.00 93.12 141 PHE A CA 1
ATOM 1109 C C . PHE A 1 141 ? -2.267 -16.528 -9.052 1.00 93.12 141 PHE A C 1
ATOM 1111 O O . PHE A 1 141 ? -2.896 -17.583 -9.099 1.00 93.12 141 PHE A O 1
ATOM 1118 N N . SER A 1 142 ? -0.993 -16.497 -8.655 1.00 88.19 142 SER A N 1
ATOM 1119 C CA . SER A 1 142 ? -0.262 -17.696 -8.240 1.00 88.19 142 SER A CA 1
ATOM 1120 C C . SER A 1 142 ? -0.554 -18.059 -6.787 1.00 88.19 142 SER A C 1
ATOM 1122 O O . SER A 1 142 ? -0.612 -17.202 -5.916 1.00 88.19 142 SER A O 1
ATOM 1124 N N . GLY A 1 143 ? -0.636 -19.356 -6.502 1.00 80.06 143 GLY A N 1
ATOM 1125 C CA . GLY A 1 143 ? -0.746 -19.857 -5.134 1.00 80.06 143 GLY A CA 1
ATOM 1126 C C . GLY A 1 143 ? -2.159 -19.793 -4.551 1.00 80.06 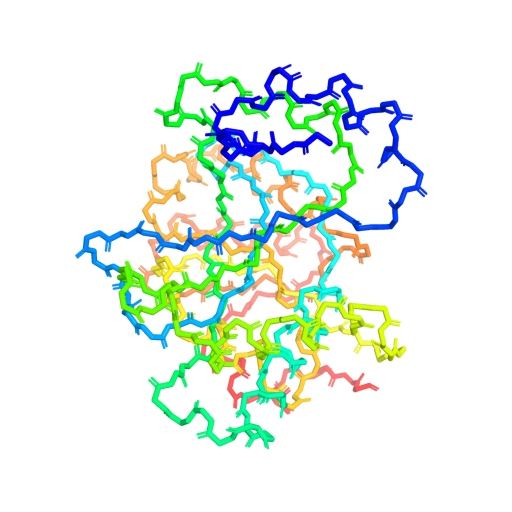143 GLY A C 1
ATOM 1127 O O . GLY A 1 143 ? -3.017 -19.024 -4.965 1.00 80.06 143 GLY A O 1
ATOM 1128 N N . SER A 1 144 ? -2.395 -20.657 -3.567 1.00 72.75 144 SER A N 1
ATOM 1129 C CA . SER A 1 144 ? -3.669 -20.792 -2.851 1.00 72.75 144 SER A CA 1
ATOM 1130 C C . SER A 1 144 ? -3.471 -20.689 -1.336 1.00 72.75 144 SER A C 1
ATOM 1132 O O . SER A 1 144 ? -4.231 -21.270 -0.561 1.00 72.75 144 SER A O 1
ATOM 1134 N N . GLN A 1 145 ? -2.391 -20.033 -0.904 1.00 82.19 145 GLN A N 1
ATOM 1135 C CA . GLN A 1 145 ? -2.041 -19.946 0.507 1.00 82.19 145 GLN A CA 1
ATOM 1136 C C . GLN A 1 145 ? -3.052 -19.064 1.245 1.00 82.19 145 GLN A C 1
ATOM 1138 O O . GLN A 1 145 ? -3.360 -17.954 0.808 1.00 82.19 145 GLN A O 1
ATOM 1143 N N . ARG A 1 146 ? -3.544 -19.539 2.394 1.00 88.69 146 ARG A N 1
ATOM 1144 C CA . ARG A 1 146 ? -4.322 -18.703 3.310 1.00 88.69 146 ARG A CA 1
ATOM 1145 C C . ARG A 1 146 ? -3.442 -17.558 3.811 1.00 88.69 146 ARG A C 1
ATOM 1147 O O . ARG A 1 146 ? -2.343 -17.793 4.305 1.00 88.69 146 ARG A O 1
ATOM 1154 N N . LEU A 1 147 ? -3.962 -16.336 3.736 1.00 93.62 147 LEU A N 1
ATOM 1155 C CA . LEU A 1 147 ? -3.294 -15.154 4.271 1.00 93.62 147 LEU A CA 1
ATOM 1156 C C . LEU A 1 147 ? -3.890 -14.705 5.602 1.00 93.62 147 LEU A C 1
ATOM 1158 O O . LEU A 1 147 ? -5.084 -14.884 5.848 1.00 93.62 147 LEU A O 1
ATOM 1162 N N . TYR A 1 148 ? -3.045 -14.064 6.406 1.00 95.88 148 TYR A N 1
ATOM 1163 C CA . TYR A 1 148 ? -3.409 -13.274 7.580 1.00 95.88 148 TYR A CA 1
ATOM 1164 C C . TYR A 1 148 ? -3.510 -11.816 7.179 1.00 95.88 148 TYR A C 1
ATOM 1166 O O . TYR A 1 148 ? -2.500 -11.116 7.069 1.00 95.88 148 TYR A O 1
ATOM 1174 N N . ARG A 1 149 ? -4.729 -11.376 6.900 1.00 97.00 149 ARG A N 1
ATOM 1175 C CA . ARG A 1 149 ? -5.023 -10.055 6.353 1.00 97.00 149 ARG A CA 1
ATOM 1176 C C . ARG A 1 149 ? -4.861 -9.027 7.457 1.00 97.00 149 ARG A C 1
ATOM 1178 O O . ARG A 1 149 ? -5.567 -9.069 8.463 1.00 97.00 149 ARG A O 1
ATOM 1185 N N . VAL A 1 150 ? -3.916 -8.117 7.291 1.00 97.75 150 VAL A N 1
ATOM 1186 C CA . VAL A 1 150 ? -3.605 -7.111 8.305 1.00 97.75 150 VAL A CA 1
ATOM 1187 C C . VAL A 1 150 ? -3.893 -5.723 7.758 1.00 97.75 150 VAL A C 1
ATOM 1189 O O . VAL A 1 150 ? -3.404 -5.356 6.691 1.00 97.75 150 VAL A O 1
ATOM 1192 N N . LEU A 1 151 ? -4.681 -4.943 8.499 1.00 98.56 151 LEU A N 1
ATOM 1193 C CA . LEU A 1 151 ? -4.841 -3.515 8.235 1.00 98.56 151 LEU A CA 1
ATOM 1194 C C . LEU A 1 151 ? -3.715 -2.758 8.932 1.00 98.56 151 LEU A C 1
ATOM 1196 O O . LEU A 1 151 ? -3.628 -2.780 10.161 1.00 98.56 151 LEU A O 1
ATOM 1200 N N . CYS A 1 152 ? -2.872 -2.077 8.164 1.00 98.62 152 CYS A N 1
ATOM 1201 C CA . CYS A 1 152 ? -1.691 -1.397 8.683 1.00 98.62 152 CYS A CA 1
ATOM 1202 C C . CYS A 1 152 ? -1.953 0.104 8.870 1.00 98.62 152 CYS A C 1
ATOM 1204 O O . CYS A 1 152 ? -2.289 0.806 7.921 1.00 98.62 152 CYS A O 1
ATOM 1206 N N . VAL A 1 153 ? -1.769 0.619 10.087 1.00 98.69 153 VAL A N 1
ATOM 1207 C CA . VAL A 1 153 ? -2.049 2.020 10.440 1.00 98.69 153 VAL A CA 1
ATOM 1208 C C . VAL A 1 153 ? -0.820 2.700 11.044 1.00 98.69 153 VAL A C 1
ATOM 1210 O O . VAL A 1 153 ? -0.216 2.228 12.005 1.00 98.69 153 VAL A O 1
ATOM 1213 N N . GLY A 1 154 ? -0.482 3.870 10.528 1.00 98.25 154 GLY A N 1
ATOM 1214 C CA . GLY A 1 154 ? 0.657 4.685 10.917 1.00 98.25 154 GLY A CA 1
ATOM 1215 C C . GLY A 1 154 ? 1.924 4.416 10.116 1.00 98.25 154 GLY A C 1
ATOM 1216 O O . GLY A 1 154 ? 1.902 3.766 9.082 1.00 98.25 154 GLY A O 1
ATOM 1217 N N . GLY A 1 155 ? 3.042 4.940 10.618 1.00 96.94 155 GLY A N 1
ATOM 1218 C CA . GLY A 1 155 ? 4.336 4.860 9.935 1.00 96.94 155 GLY A CA 1
ATOM 1219 C C . GLY A 1 155 ? 4.497 5.967 8.894 1.00 96.94 155 GLY A C 1
ATOM 1220 O O . GLY A 1 155 ? 3.827 7.006 8.971 1.00 96.94 155 GLY A O 1
ATOM 1221 N N . VAL A 1 156 ? 5.411 5.757 7.955 1.00 96.50 156 VAL A N 1
ATOM 1222 C CA . VAL A 1 156 ? 5.696 6.671 6.834 1.00 96.50 156 VAL A CA 1
ATOM 1223 C C . VAL A 1 156 ? 5.235 6.075 5.499 1.00 96.50 156 VAL A C 1
ATOM 1225 O O . VAL A 1 156 ? 4.716 4.966 5.468 1.00 96.50 156 VAL A O 1
ATOM 1228 N N . HIS A 1 157 ? 5.404 6.816 4.399 1.00 95.94 157 HIS A N 1
ATOM 1229 C CA . HIS A 1 157 ? 5.024 6.368 3.050 1.00 95.94 157 HIS A CA 1
ATOM 1230 C C . HIS A 1 157 ? 5.671 5.027 2.673 1.00 95.94 157 HIS A C 1
ATOM 1232 O O . HIS A 1 157 ? 4.978 4.085 2.311 1.00 95.94 157 HIS A O 1
ATOM 1238 N N . PHE A 1 158 ? 6.990 4.924 2.858 1.00 95.75 158 PHE A N 1
ATOM 1239 C CA . PHE A 1 158 ? 7.768 3.691 2.717 1.00 95.75 158 PHE A CA 1
ATOM 1240 C C . PHE A 1 158 ? 8.025 3.064 4.092 1.00 95.75 158 PHE A C 1
ATOM 1242 O O . PHE A 1 158 ? 9.135 3.112 4.630 1.00 95.75 158 PHE A O 1
ATOM 1249 N N . GLU A 1 159 ? 6.981 2.526 4.722 1.00 96.12 159 GLU A N 1
ATOM 1250 C CA . GLU A 1 159 ? 7.115 1.907 6.041 1.00 96.12 159 GLU A CA 1
ATOM 1251 C C . GLU A 1 159 ? 7.756 0.515 5.934 1.00 96.12 159 GLU A C 1
ATOM 1253 O O . GLU A 1 159 ? 7.110 -0.494 5.627 1.00 96.12 159 GLU A O 1
ATOM 1258 N N . ARG A 1 160 ? 9.058 0.461 6.235 1.00 95.00 160 ARG A N 1
ATOM 1259 C CA . ARG A 1 160 ? 9.874 -0.754 6.141 1.00 95.00 160 ARG A CA 1
ATOM 1260 C C . ARG A 1 160 ? 9.281 -1.922 6.921 1.00 95.00 160 ARG A C 1
ATOM 1262 O O . ARG A 1 160 ? 9.315 -3.044 6.433 1.00 95.00 160 ARG A O 1
ATOM 1269 N N . SER A 1 161 ? 8.720 -1.684 8.106 1.00 96.12 161 SER A N 1
ATOM 1270 C CA . SER A 1 161 ? 8.189 -2.782 8.920 1.00 96.12 161 SER A CA 1
ATOM 1271 C C . SER A 1 161 ? 6.991 -3.495 8.287 1.00 96.12 161 SER A C 1
ATOM 1273 O O . SER A 1 161 ? 6.833 -4.701 8.478 1.00 96.12 161 SER A O 1
ATOM 1275 N N . PHE A 1 162 ? 6.175 -2.784 7.507 1.00 97.44 162 PHE A N 1
ATOM 1276 C CA . PHE A 1 162 ? 5.072 -3.384 6.759 1.00 97.44 162 PHE A CA 1
ATOM 1277 C C . PHE A 1 162 ? 5.560 -4.053 5.471 1.00 97.44 162 PHE A C 1
ATOM 1279 O O . PHE A 1 162 ? 5.088 -5.143 5.154 1.00 97.44 162 PHE A O 1
ATOM 1286 N N . SER A 1 163 ? 6.563 -3.476 4.798 1.00 96.19 163 SER A N 1
ATOM 1287 C CA . SER A 1 163 ? 7.237 -4.120 3.657 1.00 96.19 163 SER A CA 1
ATOM 1288 C C . SER A 1 163 ? 7.874 -5.457 4.048 1.00 96.19 163 SER A C 1
ATOM 1290 O O . SER A 1 163 ? 7.628 -6.473 3.404 1.00 96.19 163 SER A O 1
ATOM 1292 N N . GLU A 1 164 ? 8.624 -5.483 5.153 1.00 96.81 164 GLU A N 1
ATOM 1293 C CA . GLU A 1 164 ? 9.246 -6.698 5.698 1.00 96.81 164 GLU A CA 1
ATOM 1294 C C . GLU A 1 164 ? 8.203 -7.774 6.030 1.00 96.81 164 GLU A C 1
ATOM 1296 O O . GLU A 1 164 ? 8.448 -8.955 5.811 1.00 96.81 164 GLU A O 1
ATOM 1301 N N . ALA A 1 165 ? 7.028 -7.390 6.534 1.00 96.75 165 ALA A N 1
ATOM 1302 C CA . ALA A 1 165 ? 5.953 -8.338 6.817 1.00 96.75 165 ALA A CA 1
ATOM 1303 C C . ALA A 1 165 ? 5.303 -8.889 5.537 1.00 96.75 165 ALA A C 1
ATOM 1305 O O . ALA A 1 165 ? 5.021 -10.086 5.455 1.00 96.75 165 ALA A O 1
ATOM 1306 N N . ALA A 1 166 ? 5.095 -8.039 4.528 1.00 95.56 166 ALA A N 1
ATOM 1307 C CA . ALA A 1 166 ? 4.538 -8.435 3.235 1.00 95.56 166 ALA A CA 1
ATOM 1308 C C . ALA A 1 166 ? 5.470 -9.391 2.466 1.00 95.56 166 ALA A C 1
ATOM 1310 O O . ALA A 1 166 ? 5.002 -10.329 1.822 1.00 95.56 166 ALA A O 1
ATOM 1311 N N . LEU A 1 167 ? 6.785 -9.188 2.579 1.00 95.81 167 LEU A N 1
ATOM 1312 C CA . LEU A 1 167 ? 7.826 -10.017 1.962 1.00 95.81 167 LEU A CA 1
ATOM 1313 C C . LEU A 1 167 ? 8.336 -11.142 2.872 1.00 95.81 167 LEU A C 1
ATOM 1315 O O . LEU A 1 167 ? 9.133 -11.959 2.432 1.00 95.81 167 LEU A O 1
ATOM 1319 N N . GLY A 1 168 ? 7.913 -11.206 4.133 1.00 93.81 168 GLY A N 1
ATOM 1320 C CA . GLY A 1 168 ? 8.349 -12.229 5.083 1.00 93.81 168 GLY A CA 1
ATOM 1321 C C . GLY A 1 168 ? 7.682 -13.581 4.835 1.00 93.81 168 GLY A C 1
ATOM 1322 O O . GLY A 1 168 ? 6.624 -13.656 4.206 1.00 93.81 168 GLY A O 1
ATOM 1323 N N . ASP A 1 169 ? 8.291 -14.673 5.299 1.00 92.00 169 ASP A N 1
ATOM 1324 C CA . ASP A 1 169 ? 7.829 -16.053 5.030 1.00 92.00 169 ASP A CA 1
ATOM 1325 C C . ASP A 1 169 ? 6.457 -16.362 5.612 1.00 92.00 169 ASP A C 1
ATOM 1327 O O . ASP A 1 169 ? 5.670 -17.101 5.019 1.00 92.00 169 ASP A O 1
ATOM 1331 N N . PHE A 1 170 ? 6.125 -15.729 6.733 1.00 94.56 170 PHE A N 1
ATOM 1332 C CA . PHE A 1 170 ? 4.782 -15.816 7.274 1.00 94.56 170 PHE A CA 1
ATOM 1333 C C . PHE A 1 170 ? 3.773 -15.133 6.336 1.00 94.56 170 PHE A C 1
ATOM 1335 O O . PHE A 1 170 ? 4.049 -14.032 5.848 1.00 94.56 170 PHE A O 1
ATOM 1342 N N . PRO A 1 171 ? 2.602 -15.741 6.070 1.00 94.50 171 PRO A N 1
ATOM 1343 C CA . PRO A 1 171 ? 1.684 -15.271 5.038 1.00 94.50 171 PRO A CA 1
ATOM 1344 C C . PRO A 1 171 ? 0.832 -14.075 5.474 1.00 94.50 171 PRO A C 1
ATOM 1346 O O . PRO A 1 171 ? -0.396 -14.121 5.431 1.00 94.50 171 PRO A O 1
ATOM 1349 N N . PHE A 1 172 ? 1.460 -12.975 5.889 1.00 96.62 172 PHE A N 1
ATOM 1350 C CA . PHE A 1 172 ? 0.744 -11.719 6.083 1.00 96.62 172 PHE A CA 1
ATOM 1351 C C . PHE A 1 172 ? 0.244 -11.185 4.738 1.00 96.62 172 PHE A C 1
ATOM 1353 O O . PHE A 1 172 ? 1.017 -10.986 3.796 1.00 96.62 172 PHE A O 1
ATOM 1360 N N . GLY A 1 173 ? -1.062 -10.941 4.670 1.00 96.31 173 GLY A N 1
ATOM 1361 C CA . GLY A 1 173 ? -1.720 -10.208 3.601 1.00 96.31 173 GLY A CA 1
ATOM 1362 C C . GLY A 1 173 ? -1.755 -8.728 3.953 1.00 96.31 173 GLY A C 1
ATOM 1363 O O . GLY A 1 173 ? -2.731 -8.254 4.531 1.00 96.31 173 GLY A O 1
ATOM 1364 N N . VAL A 1 174 ? -0.680 -8.015 3.624 1.00 96.81 174 VAL A N 1
ATOM 1365 C CA . VAL A 1 174 ? -0.631 -6.551 3.702 1.00 96.81 174 VAL A CA 1
ATOM 1366 C C . VAL A 1 174 ? -1.236 -5.994 2.414 1.00 96.81 174 VAL A C 1
ATOM 1368 O O . VAL A 1 174 ? -0.861 -6.418 1.325 1.00 96.81 174 VAL A O 1
ATOM 1371 N N . SER A 1 175 ? -2.190 -5.074 2.537 1.00 92.56 175 SER A N 1
ATOM 1372 C CA . SER A 1 175 ? -2.782 -4.372 1.393 1.00 92.56 175 SER A CA 1
ATOM 1373 C C . SER A 1 175 ? -2.862 -2.881 1.689 1.00 92.56 175 SER A C 1
ATOM 1375 O O . SER A 1 175 ? -1.906 -2.159 1.421 1.00 92.56 175 SER A O 1
ATOM 1377 N N . HIS A 1 176 ? -3.947 -2.421 2.310 1.00 98.19 176 HIS A N 1
ATOM 1378 C CA . HIS A 1 176 ? -4.058 -1.027 2.689 1.00 98.19 176 HIS A CA 1
ATOM 1379 C C . HIS A 1 176 ? -3.118 -0.665 3.850 1.00 98.19 176 HIS A C 1
ATOM 1381 O O . HIS A 1 176 ? -3.097 -1.323 4.897 1.00 98.19 176 HIS A O 1
ATOM 1387 N N . ILE A 1 177 ? -2.360 0.416 3.662 1.00 98.62 177 ILE A N 1
ATOM 1388 C CA . ILE A 1 177 ? -1.433 0.999 4.634 1.00 98.62 177 ILE A CA 1
ATOM 1389 C C . ILE A 1 177 ? -1.767 2.486 4.770 1.00 98.62 177 ILE A C 1
ATOM 1391 O O . ILE A 1 177 ? -1.702 3.235 3.796 1.00 98.62 177 ILE A O 1
ATOM 1395 N N . LEU A 1 178 ? -2.104 2.923 5.983 1.00 98.69 178 LEU A N 1
ATOM 1396 C CA . LEU A 1 178 ? -2.559 4.283 6.274 1.00 98.69 178 LEU A CA 1
ATOM 1397 C C . LEU A 1 178 ? -1.476 5.059 7.040 1.00 98.69 178 LEU A C 1
ATOM 1399 O O . LEU A 1 178 ? -1.446 4.986 8.268 1.00 98.69 178 LEU A O 1
ATOM 1403 N N . PRO A 1 179 ? -0.581 5.812 6.382 1.00 97.75 179 PRO A N 1
ATOM 1404 C CA . PRO A 1 179 ? 0.571 6.429 7.029 1.00 97.75 179 PRO A CA 1
ATOM 1405 C C . PRO A 1 179 ? 0.168 7.603 7.926 1.00 97.75 179 PRO A C 1
ATOM 1407 O O . PRO A 1 179 ? -0.883 8.227 7.756 1.00 97.75 179 PRO A O 1
ATOM 1410 N N . ASN A 1 180 ? 1.056 7.956 8.862 1.00 97.81 180 ASN A N 1
ATOM 1411 C CA . ASN A 1 180 ? 0.811 8.975 9.887 1.00 97.81 180 ASN A CA 1
ATOM 1412 C C . ASN A 1 180 ? 0.332 10.313 9.315 1.00 97.81 180 ASN A C 1
ATOM 1414 O O . ASN A 1 180 ? -0.575 10.930 9.870 1.00 97.81 180 ASN A O 1
ATOM 1418 N N . GLN A 1 181 ? 0.960 10.777 8.234 1.00 95.75 181 GLN A N 1
ATOM 1419 C CA . GLN A 1 181 ? 0.645 12.073 7.640 1.00 95.75 181 GLN A CA 1
ATOM 1420 C C . GLN A 1 181 ? -0.817 12.132 7.183 1.00 95.75 181 GLN A C 1
ATOM 1422 O O . GLN A 1 181 ? -1.507 13.104 7.479 1.00 95.75 181 GLN A O 1
ATOM 1427 N N . TRP A 1 182 ? -1.313 11.080 6.531 1.00 97.56 182 TRP A N 1
ATOM 1428 C CA . TRP A 1 182 ? -2.653 11.077 5.944 1.00 97.56 182 TRP A CA 1
ATOM 1429 C C . TRP A 1 182 ? -3.750 10.743 6.948 1.00 97.56 182 TRP A C 1
ATOM 1431 O O . TRP A 1 182 ? -4.826 11.324 6.878 1.00 97.56 182 TRP A O 1
ATOM 1441 N N . ILE A 1 183 ? -3.483 9.911 7.960 1.00 98.31 183 ILE A N 1
ATOM 1442 C CA . ILE A 1 183 ? -4.465 9.729 9.044 1.00 98.31 183 ILE A CA 1
ATOM 1443 C C . ILE A 1 183 ? -4.630 11.002 9.888 1.00 98.31 183 ILE A C 1
ATOM 1445 O O . ILE A 1 183 ? -5.707 11.262 10.422 1.00 98.31 183 ILE A O 1
ATOM 1449 N N . VAL A 1 184 ? -3.581 11.829 9.984 1.00 97.94 184 VAL A N 1
ATOM 1450 C CA . VAL A 1 184 ? -3.658 13.149 10.625 1.00 97.94 184 VAL A CA 1
ATOM 1451 C C . VAL A 1 184 ? -4.434 14.128 9.749 1.00 97.94 184 VAL A C 1
ATOM 1453 O O . VAL A 1 184 ? -5.375 14.746 10.238 1.00 97.94 184 VAL A O 1
ATOM 1456 N N . THR A 1 185 ? -4.074 14.265 8.471 1.00 97.19 185 THR A N 1
ATOM 1457 C CA . THR A 1 185 ? -4.755 15.184 7.545 1.00 97.19 185 THR A CA 1
ATOM 1458 C C . THR A 1 185 ? -6.215 14.794 7.310 1.00 97.19 185 THR A C 1
ATOM 1460 O O . THR A 1 185 ? -7.076 15.666 7.233 1.00 97.19 185 THR A O 1
ATOM 1463 N N . GLY A 1 186 ? -6.513 13.498 7.249 1.00 97.62 186 GLY A N 1
ATOM 1464 C CA . GLY A 1 186 ? -7.863 12.959 7.122 1.00 97.62 186 GLY A CA 1
ATOM 1465 C C . GLY A 1 186 ? -8.685 12.974 8.413 1.00 97.62 186 GLY A C 1
ATOM 1466 O O . GLY A 1 186 ? -9.813 12.485 8.388 1.00 97.62 186 GLY A O 1
ATOM 1467 N N . ASP A 1 187 ? -8.148 13.506 9.516 1.00 98.12 187 ASP A N 1
ATOM 1468 C CA . ASP A 1 187 ? -8.805 13.593 10.827 1.00 98.12 187 ASP A CA 1
ATOM 1469 C C . ASP A 1 187 ? -9.349 12.246 11.341 1.00 98.12 187 ASP A C 1
ATOM 1471 O O . ASP A 1 187 ? -10.475 12.130 11.815 1.00 98.12 187 ASP A O 1
ATOM 1475 N N . TYR A 1 188 ? -8.530 11.192 11.283 1.00 98.50 188 TYR A N 1
ATOM 1476 C CA . TYR A 1 188 ? -8.932 9.843 11.713 1.00 98.50 188 TYR A CA 1
ATOM 1477 C C . TYR A 1 188 ? -9.213 9.728 13.219 1.00 98.50 188 TYR A C 1
ATOM 1479 O O . TYR A 1 188 ? -9.633 8.675 13.681 1.00 98.50 188 TYR A O 1
ATOM 1487 N N . ALA A 1 189 ? -8.953 10.778 14.001 1.00 97.88 189 ALA A N 1
ATOM 1488 C CA . ALA A 1 189 ? -9.201 10.800 15.437 1.00 97.88 189 ALA A CA 1
ATOM 1489 C C . ALA A 1 189 ? -10.676 11.069 15.779 1.00 97.88 189 ALA A C 1
ATOM 1491 O O . ALA A 1 189 ? -11.110 10.686 16.866 1.00 97.88 189 ALA A O 1
ATOM 1492 N N . SER A 1 190 ? -11.433 11.709 14.884 1.00 98.31 190 SER A N 1
ATOM 1493 C CA . SER A 1 190 ? -12.847 12.033 15.090 1.00 98.31 190 SER A CA 1
ATOM 1494 C C . SER A 1 190 ? -13.778 10.858 14.772 1.00 98.31 190 SER A C 1
ATOM 1496 O O . SER A 1 190 ? -13.351 9.834 14.243 1.00 98.31 190 SER A O 1
ATOM 1498 N N . GLU A 1 191 ? -15.077 11.004 15.061 1.00 97.75 191 GLU A N 1
ATOM 1499 C CA . GLU A 1 191 ? -16.089 10.017 14.647 1.00 97.75 191 GLU A CA 1
ATOM 1500 C C . GLU A 1 191 ? -16.173 9.893 13.121 1.00 97.75 191 GLU A C 1
ATOM 1502 O O . GLU A 1 191 ? -16.237 8.788 12.597 1.00 97.75 191 GLU A O 1
ATOM 1507 N N . GLY A 1 192 ? -16.086 11.009 12.387 1.00 97.94 192 GLY A N 1
ATOM 1508 C CA . GLY A 1 192 ? -16.006 10.965 10.924 1.00 97.94 192 GLY A CA 1
ATOM 1509 C C . GLY A 1 192 ? -14.739 10.254 10.444 1.00 97.94 192 GLY A C 1
ATOM 1510 O O . GLY A 1 192 ? -14.773 9.507 9.472 1.00 97.94 192 GLY A O 1
ATOM 1511 N N . GLY A 1 193 ? -13.628 10.433 11.158 1.00 98.06 193 GLY A N 1
ATOM 1512 C CA . GLY A 1 193 ? -12.401 9.672 10.965 1.00 98.06 193 GLY A CA 1
ATOM 1513 C C . GLY A 1 193 ? -12.549 8.168 11.201 1.00 98.06 193 GLY A C 1
ATOM 1514 O O . GLY A 1 193 ? -12.017 7.363 10.435 1.00 98.06 193 GLY A O 1
ATOM 1515 N N . TYR A 1 194 ? -13.314 7.784 12.223 1.00 98.62 194 TYR A N 1
ATOM 1516 C CA . TYR A 1 194 ? -13.626 6.386 12.503 1.00 98.62 194 TYR A CA 1
ATOM 1517 C C . TYR A 1 194 ? -14.392 5.734 11.348 1.00 98.62 194 TYR A C 1
ATOM 1519 O O . TYR A 1 194 ? -14.059 4.619 10.955 1.00 98.62 194 TYR A O 1
ATOM 1527 N N . GLU A 1 195 ? -15.339 6.443 10.728 1.00 98.56 195 GLU A N 1
ATOM 1528 C CA . GLU A 1 195 ? -16.042 5.948 9.536 1.00 98.56 195 GLU A CA 1
ATOM 1529 C C . GLU A 1 195 ? -15.097 5.627 8.378 1.00 98.56 195 GLU A C 1
ATOM 1531 O O . GLU A 1 195 ? -15.242 4.597 7.720 1.00 98.56 195 GLU A O 1
ATOM 1536 N N . LYS A 1 196 ? -14.071 6.456 8.165 1.00 98.56 196 LYS A N 1
ATOM 1537 C CA . LYS A 1 196 ? -13.036 6.192 7.154 1.00 98.56 196 LYS A CA 1
ATOM 1538 C C . LYS A 1 196 ? -12.216 4.951 7.504 1.00 98.56 196 LYS A C 1
ATOM 1540 O O . LYS A 1 196 ? -11.901 4.150 6.627 1.00 98.56 196 LYS A O 1
ATOM 1545 N N . LEU A 1 197 ? -11.904 4.765 8.788 1.00 98.44 197 LEU A N 1
ATOM 1546 C CA . LEU A 1 197 ? -11.204 3.576 9.275 1.00 98.44 197 LEU A CA 1
ATOM 1547 C C . LEU A 1 197 ? -12.051 2.299 9.106 1.00 98.44 197 LEU A C 1
ATOM 1549 O O . LEU A 1 197 ? -11.511 1.239 8.795 1.00 98.44 197 LEU A O 1
ATOM 1553 N N . ARG A 1 198 ? -13.377 2.391 9.258 1.00 98.50 198 ARG A N 1
ATOM 1554 C CA . ARG A 1 198 ? -14.295 1.287 8.940 1.00 98.50 198 ARG A CA 1
ATOM 1555 C C . ARG A 1 198 ? -14.353 1.007 7.442 1.00 98.50 198 ARG A C 1
ATOM 1557 O O . ARG A 1 198 ? -14.282 -0.153 7.053 1.00 98.50 198 ARG A O 1
ATOM 1564 N N . SER A 1 199 ? -14.418 2.060 6.627 1.00 97.88 199 SER A N 1
ATOM 1565 C CA . SER A 1 199 ? -14.431 1.986 5.159 1.00 97.88 199 SER A CA 1
ATOM 1566 C C . SER A 1 199 ? -13.219 1.227 4.605 1.00 97.88 199 SER A C 1
ATOM 1568 O O . SER A 1 199 ? -13.370 0.330 3.782 1.00 97.88 199 SER A O 1
ATOM 1570 N N . VAL A 1 200 ? -12.010 1.501 5.112 1.00 98.31 200 VAL A N 1
ATOM 1571 C CA . VAL A 1 200 ? -10.813 0.763 4.666 1.00 98.31 200 VAL A CA 1
ATOM 1572 C C . VAL A 1 200 ? -10.799 -0.695 5.125 1.00 98.31 200 VAL A C 1
ATOM 1574 O O . VAL A 1 200 ? -10.272 -1.562 4.437 1.00 98.31 200 VAL A O 1
ATOM 1577 N N . ALA A 1 201 ? -11.366 -1.002 6.294 1.00 98.44 201 ALA A N 1
ATOM 1578 C CA . ALA A 1 201 ? -11.445 -2.382 6.761 1.00 98.44 201 ALA A CA 1
ATOM 1579 C C . ALA A 1 201 ? -12.453 -3.194 5.933 1.00 98.44 201 ALA A C 1
ATOM 1581 O O . ALA A 1 201 ? -12.209 -4.367 5.655 1.00 98.44 201 ALA A O 1
ATOM 1582 N N . SER A 1 202 ? -13.564 -2.574 5.522 1.00 97.88 202 SER A N 1
ATOM 1583 C CA . SER A 1 202 ? -14.594 -3.215 4.701 1.00 97.88 202 SER A CA 1
ATOM 1584 C C . SER A 1 202 ? -14.216 -3.334 3.223 1.00 97.88 202 SER A C 1
ATOM 1586 O O . SER A 1 202 ? -14.752 -4.211 2.545 1.00 97.88 202 SER A O 1
ATOM 1588 N N . SER A 1 203 ? -13.294 -2.507 2.720 1.00 98.12 203 SER A N 1
ATOM 1589 C CA . SER A 1 203 ? -12.797 -2.614 1.342 1.00 98.12 203 SER A CA 1
ATOM 1590 C C . SER A 1 203 ? -11.868 -3.818 1.132 1.00 98.12 203 SER A C 1
ATOM 1592 O O . SER A 1 203 ? -11.713 -4.289 0.003 1.00 98.12 203 SER A O 1
ATOM 1594 N N . ILE A 1 204 ? -11.271 -4.365 2.195 1.00 98.31 204 ILE A N 1
ATOM 1595 C CA . ILE A 1 204 ? -10.389 -5.534 2.108 1.00 98.31 204 ILE A CA 1
ATOM 1596 C C . ILE A 1 204 ? -11.230 -6.805 1.927 1.00 98.31 204 ILE A C 1
ATOM 1598 O O . ILE A 1 204 ? -11.989 -7.217 2.812 1.00 98.31 204 ILE A O 1
ATOM 1602 N N . ARG A 1 205 ? -11.074 -7.468 0.776 1.00 95.50 205 ARG A N 1
ATOM 1603 C CA . ARG A 1 205 ? -11.784 -8.712 0.455 1.00 95.50 205 ARG A CA 1
ATOM 1604 C C . ARG A 1 205 ? -11.428 -9.820 1.448 1.00 95.50 205 ARG A C 1
ATOM 1606 O O . ARG A 1 205 ? -10.267 -10.077 1.761 1.00 95.50 205 ARG A O 1
ATOM 1613 N N . GLY A 1 206 ? -12.464 -10.488 1.953 1.00 94.25 206 GLY A N 1
ATOM 1614 C CA . GLY A 1 206 ? -12.331 -11.492 3.011 1.00 94.25 206 GLY A CA 1
ATOM 1615 C C . GLY A 1 206 ? -12.148 -10.913 4.420 1.00 94.25 206 GLY A C 1
ATOM 1616 O O . GLY A 1 206 ? -11.955 -11.692 5.351 1.00 94.25 206 GLY A O 1
ATOM 1617 N N . GLY A 1 207 ? -12.240 -9.588 4.588 1.00 96.69 207 GLY A N 1
ATOM 1618 C CA . GLY A 1 207 ? -12.092 -8.905 5.872 1.00 96.69 207 GLY A CA 1
ATOM 1619 C C . GLY A 1 207 ? -10.642 -8.823 6.346 1.00 96.69 207 GLY A C 1
ATOM 1620 O O . GLY A 1 207 ? -9.701 -9.017 5.577 1.00 96.69 207 GLY A O 1
ATOM 1621 N N . ILE A 1 208 ? -10.456 -8.535 7.634 1.00 97.94 208 ILE A N 1
ATOM 1622 C CA . ILE A 1 208 ? -9.135 -8.468 8.268 1.00 97.94 208 ILE A CA 1
ATOM 1623 C C . ILE A 1 208 ? -9.045 -9.460 9.425 1.00 97.94 208 ILE A C 1
ATOM 1625 O O . ILE A 1 208 ? -10.024 -9.691 10.124 1.00 97.94 208 ILE A O 1
ATOM 1629 N N . ASP A 1 209 ? -7.860 -10.026 9.630 1.00 97.38 209 ASP A N 1
ATOM 1630 C CA . ASP A 1 209 ? -7.527 -10.924 10.737 1.00 97.38 209 ASP A CA 1
ATOM 1631 C C . ASP A 1 209 ? -6.873 -10.162 11.908 1.00 97.38 209 ASP A C 1
ATOM 1633 O O . ASP A 1 209 ? -6.846 -10.662 13.030 1.00 97.38 209 ASP A O 1
ATOM 1637 N N . ALA A 1 210 ? -6.340 -8.954 11.672 1.00 97.88 210 ALA A N 1
ATOM 1638 C CA . ALA A 1 210 ? -5.858 -8.053 12.720 1.00 97.88 210 ALA A CA 1
ATOM 1639 C C . ALA A 1 210 ? -5.768 -6.591 12.258 1.00 97.88 210 ALA A C 1
ATOM 1641 O O . ALA A 1 210 ? -5.532 -6.299 11.083 1.00 97.88 210 ALA A O 1
ATOM 1642 N N . VAL A 1 211 ? -5.843 -5.670 13.222 1.00 98.56 211 VAL A N 1
ATOM 1643 C CA . VAL A 1 211 ? -5.429 -4.270 13.036 1.00 98.56 211 VAL A CA 1
ATOM 1644 C C . VAL A 1 211 ? -4.016 -4.108 13.582 1.00 98.56 211 VAL A C 1
ATOM 1646 O O . VAL A 1 211 ? -3.760 -4.372 14.758 1.00 98.56 211 VAL A O 1
ATOM 1649 N N . VAL A 1 212 ? -3.083 -3.649 12.757 1.00 98.50 212 VAL A N 1
ATOM 1650 C CA . VAL A 1 212 ? -1.679 -3.479 13.130 1.00 98.50 212 VAL A CA 1
ATOM 1651 C C . VAL A 1 212 ? -1.315 -2.008 13.079 1.00 98.50 212 VAL A C 1
ATOM 1653 O O . VAL A 1 212 ? -1.437 -1.375 12.038 1.00 98.50 212 VAL A O 1
ATOM 1656 N N . TYR A 1 213 ? -0.808 -1.460 14.180 1.00 98.31 213 TYR A N 1
ATOM 1657 C CA . TYR A 1 213 ? -0.404 -0.061 14.224 1.00 98.31 213 TYR A CA 1
ATOM 1658 C C . TYR A 1 213 ? 1.100 0.146 14.435 1.00 98.31 213 TYR A C 1
ATOM 1660 O O . TYR A 1 213 ? 1.768 -0.560 15.204 1.00 98.31 213 TYR A O 1
ATOM 1668 N N . HIS A 1 214 ? 1.647 1.173 13.789 1.00 98.12 214 HIS A N 1
ATOM 1669 C CA . HIS A 1 214 ? 3.008 1.631 14.024 1.00 98.12 214 HIS A CA 1
ATOM 1670 C C . HIS A 1 214 ? 3.117 2.288 15.409 1.00 98.12 214 HIS A C 1
ATOM 1672 O O . HIS A 1 214 ? 2.260 3.065 15.820 1.00 98.12 214 HIS A O 1
ATOM 1678 N N . GLU A 1 215 ? 4.179 2.012 16.170 1.00 94.75 215 GLU A N 1
ATOM 1679 C CA . GLU A 1 215 ? 4.224 2.416 17.587 1.00 94.75 215 GLU A CA 1
ATOM 1680 C C . GLU A 1 215 ? 4.235 3.938 17.800 1.00 94.75 215 GLU A C 1
ATOM 1682 O O . GLU A 1 215 ? 3.802 4.409 18.854 1.00 94.75 215 GLU A O 1
ATOM 1687 N N . GLY A 1 216 ? 4.687 4.675 16.781 1.00 93.38 216 GLY A N 1
ATOM 1688 C CA . GLY A 1 216 ? 4.749 6.135 16.742 1.00 93.38 216 GLY A CA 1
ATOM 1689 C C . GLY A 1 216 ? 3.421 6.849 16.465 1.00 93.38 216 GLY A C 1
ATOM 1690 O O . GLY A 1 216 ? 3.421 8.075 16.407 1.00 93.38 216 GLY A O 1
ATOM 1691 N N . ILE A 1 217 ? 2.295 6.141 16.286 1.00 96.69 217 ILE A N 1
ATOM 1692 C CA . ILE A 1 217 ? 0.996 6.818 16.136 1.00 96.69 217 ILE A CA 1
ATOM 1693 C C . ILE A 1 217 ? 0.558 7.493 17.443 1.00 96.69 217 ILE A C 1
ATOM 1695 O O . ILE A 1 217 ? 0.787 6.966 18.542 1.00 96.69 217 ILE A O 1
ATOM 1699 N N . LYS A 1 218 ? -0.132 8.635 17.322 1.00 96.62 218 LYS A N 1
ATOM 1700 C CA . LYS A 1 218 ? -0.730 9.346 18.467 1.00 96.62 218 LYS A CA 1
ATOM 1701 C C . LYS A 1 218 ? -1.804 8.490 19.154 1.00 96.62 218 LYS A C 1
ATOM 1703 O O . LYS A 1 218 ? -2.427 7.636 18.526 1.00 96.62 218 LYS A O 1
ATOM 1708 N N . GLY A 1 219 ? -2.038 8.760 20.442 1.00 97.81 219 GLY A N 1
ATOM 1709 C CA . GLY A 1 219 ? -2.982 8.013 21.286 1.00 97.81 219 GLY A CA 1
ATOM 1710 C C . GLY A 1 219 ? -4.384 7.903 20.685 1.00 97.81 219 GLY A C 1
ATOM 1711 O O . GLY A 1 219 ? -4.879 6.795 20.533 1.00 97.81 219 GLY A O 1
ATOM 1712 N N . ALA A 1 220 ? -4.951 9.018 20.218 1.00 97.62 220 ALA A N 1
ATOM 1713 C CA . ALA A 1 220 ? -6.294 9.032 19.635 1.00 97.62 220 ALA A CA 1
ATOM 1714 C C . ALA A 1 220 ? -6.454 8.052 18.454 1.00 97.62 220 ALA A C 1
ATOM 1716 O O . ALA A 1 220 ? -7.408 7.285 18.418 1.00 97.62 220 ALA A O 1
ATOM 1717 N N . PHE A 1 221 ? -5.489 7.987 17.528 1.00 98.06 221 PHE A N 1
ATOM 1718 C CA . PHE A 1 221 ? -5.540 7.031 16.409 1.00 98.06 221 PHE A CA 1
ATOM 1719 C C . PHE A 1 221 ? -5.396 5.578 16.874 1.00 98.06 221 PHE A C 1
ATOM 1721 O O . PHE A 1 221 ? -5.997 4.670 16.304 1.00 98.06 221 PHE A O 1
ATOM 1728 N N . ARG A 1 222 ? -4.610 5.344 17.932 1.00 98.19 222 ARG A N 1
ATOM 1729 C CA . ARG A 1 222 ? -4.466 4.016 18.541 1.00 98.19 222 ARG A CA 1
ATOM 1730 C C . ARG A 1 222 ? -5.769 3.553 19.172 1.00 98.19 222 ARG A C 1
ATOM 1732 O O . ARG A 1 222 ? -6.095 2.373 19.083 1.00 98.19 222 ARG A O 1
ATOM 1739 N N . ASP A 1 223 ? -6.500 4.467 19.793 1.00 98.50 223 ASP A N 1
ATOM 1740 C CA . ASP A 1 223 ? -7.798 4.168 20.384 1.00 98.50 223 ASP A CA 1
ATOM 1741 C C . ASP A 1 223 ? -8.835 3.862 19.300 1.00 98.50 223 ASP A C 1
ATOM 1743 O O . ASP A 1 223 ? -9.590 2.905 19.453 1.00 98.50 223 ASP A O 1
ATOM 1747 N N . GLN A 1 224 ? -8.773 4.535 18.146 1.00 98.50 224 GLN A N 1
ATOM 1748 C CA . GLN A 1 224 ? -9.588 4.176 16.979 1.00 98.50 224 GLN A CA 1
ATOM 1749 C C . GLN A 1 224 ? -9.222 2.795 16.408 1.00 98.50 224 GLN A C 1
ATOM 1751 O O . GLN A 1 224 ? -10.112 2.001 16.113 1.00 98.50 224 GLN A O 1
ATOM 1756 N N . CYS A 1 225 ? -7.932 2.439 16.349 1.00 98.62 225 CYS A N 1
ATOM 1757 C CA . CYS A 1 225 ? -7.506 1.082 15.970 1.00 98.62 225 CYS A CA 1
ATOM 1758 C C . CYS A 1 225 ? -8.059 0.016 16.930 1.00 98.62 225 CYS A C 1
ATOM 1760 O O . CYS A 1 225 ? -8.514 -1.037 16.493 1.00 98.62 225 CYS A O 1
ATOM 1762 N N . ARG A 1 226 ? -8.031 0.283 18.244 1.00 98.69 226 ARG A N 1
ATOM 1763 C CA . ARG A 1 226 ? -8.591 -0.613 19.270 1.00 98.69 226 ARG A CA 1
ATOM 1764 C C . ARG A 1 226 ? -10.105 -0.732 19.159 1.00 98.69 226 ARG A C 1
ATOM 1766 O O . ARG A 1 226 ? -10.626 -1.830 19.314 1.00 98.69 226 ARG A O 1
ATOM 1773 N N . ARG A 1 227 ? -10.789 0.382 18.894 1.00 98.69 227 ARG A N 1
ATOM 1774 C CA . ARG A 1 227 ? -12.238 0.425 18.688 1.00 98.69 227 ARG A CA 1
ATOM 1775 C C . ARG A 1 227 ? -12.635 -0.424 17.483 1.00 98.69 227 ARG A C 1
ATOM 1777 O O . ARG A 1 227 ? -13.468 -1.307 17.649 1.00 98.69 227 ARG A O 1
ATOM 1784 N N . LEU A 1 228 ? -11.973 -0.234 16.337 1.00 98.69 228 LEU A N 1
ATOM 1785 C CA . LEU A 1 228 ? -12.209 -1.039 15.135 1.00 98.69 228 LEU A CA 1
ATOM 1786 C C . LEU A 1 228 ? -11.957 -2.526 15.409 1.00 98.69 228 LEU A C 1
ATOM 1788 O O . LEU A 1 228 ? -12.789 -3.368 15.090 1.00 98.69 228 LEU A O 1
ATOM 1792 N N . ALA A 1 229 ? -10.820 -2.854 16.026 1.00 98.44 229 ALA A N 1
ATOM 1793 C CA . ALA A 1 229 ? -10.470 -4.233 16.349 1.00 98.44 229 ALA A CA 1
ATOM 1794 C C . ALA A 1 229 ? -11.514 -4.891 17.274 1.00 98.44 229 ALA A C 1
ATOM 1796 O O . ALA A 1 229 ? -11.910 -6.032 17.047 1.00 98.44 229 ALA A O 1
ATOM 1797 N N . GLY A 1 230 ? -12.009 -4.148 18.270 1.00 98.56 230 GLY A N 1
ATOM 1798 C CA . GLY A 1 230 ? -13.094 -4.584 19.149 1.00 98.56 230 GLY A CA 1
ATOM 1799 C C . GLY A 1 230 ? -14.428 -4.779 18.423 1.00 98.56 230 GLY A C 1
ATOM 1800 O O . GLY A 1 230 ? -15.103 -5.769 18.686 1.00 98.56 230 GLY A O 1
ATOM 1801 N N . GLU A 1 231 ? -14.785 -3.885 17.493 1.00 98.44 231 GLU A N 1
ATOM 1802 C CA . GLU A 1 231 ? -15.991 -4.002 16.653 1.00 98.44 231 GLU A CA 1
ATOM 1803 C C . GLU A 1 231 ? -15.947 -5.256 15.769 1.00 98.44 231 GLU A C 1
ATOM 1805 O O . GLU A 1 231 ? -16.945 -5.963 15.653 1.00 98.44 231 GLU A O 1
ATOM 1810 N N . LEU A 1 232 ? -14.785 -5.562 15.189 1.00 98.00 232 LEU A N 1
ATOM 1811 C CA . LEU A 1 232 ? -14.607 -6.696 14.279 1.00 98.00 232 LEU A CA 1
ATOM 1812 C C . LEU A 1 232 ? -14.265 -8.016 14.989 1.00 98.00 232 LEU A C 1
ATOM 1814 O O . LEU A 1 232 ? -14.216 -9.060 14.344 1.00 98.00 232 LEU A O 1
ATO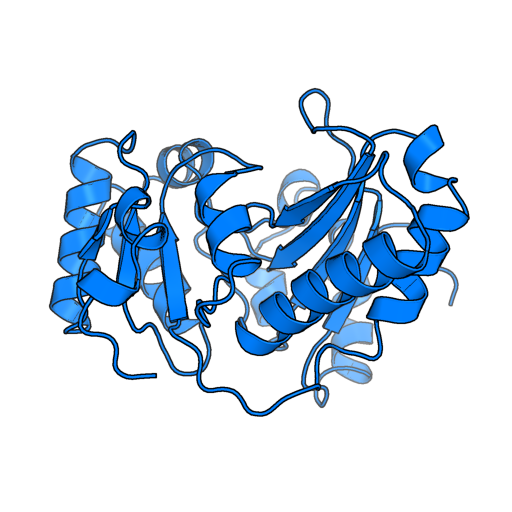M 1818 N N . GLY A 1 233 ? -14.014 -7.993 16.302 1.00 97.75 233 GLY A N 1
ATOM 1819 C CA . GLY A 1 233 ? -13.620 -9.179 17.067 1.00 97.75 233 GLY A CA 1
ATOM 1820 C C . GLY A 1 233 ? -12.226 -9.714 16.713 1.00 97.75 233 GLY A C 1
ATOM 1821 O O . GLY A 1 233 ? -11.982 -10.914 16.838 1.00 97.75 233 GLY A O 1
ATOM 1822 N N . VAL A 1 234 ? -11.313 -8.843 16.276 1.00 97.19 234 VAL A N 1
ATOM 1823 C CA . VAL A 1 234 ? -9.947 -9.196 15.847 1.00 97.19 234 VAL A CA 1
ATOM 1824 C C . VAL A 1 234 ? -8.898 -8.602 16.790 1.00 97.19 234 VAL A C 1
ATOM 1826 O O . VAL A 1 234 ? -9.157 -7.599 17.458 1.00 97.19 234 VAL A O 1
ATOM 1829 N N . PRO A 1 235 ? -7.688 -9.178 16.883 1.00 97.38 235 PRO A N 1
ATOM 1830 C CA . PRO A 1 235 ? -6.624 -8.601 17.689 1.00 97.38 235 PRO A CA 1
ATOM 1831 C C . PRO A 1 235 ? -6.125 -7.260 17.137 1.00 97.38 235 PRO A C 1
ATOM 1833 O O . PRO A 1 235 ? -6.074 -7.013 15.930 1.00 97.38 235 PRO A O 1
ATOM 1836 N N . VAL A 1 236 ? -5.662 -6.417 18.061 1.00 97.69 236 VAL A N 1
ATOM 1837 C CA . VAL A 1 236 ? -4.880 -5.219 17.758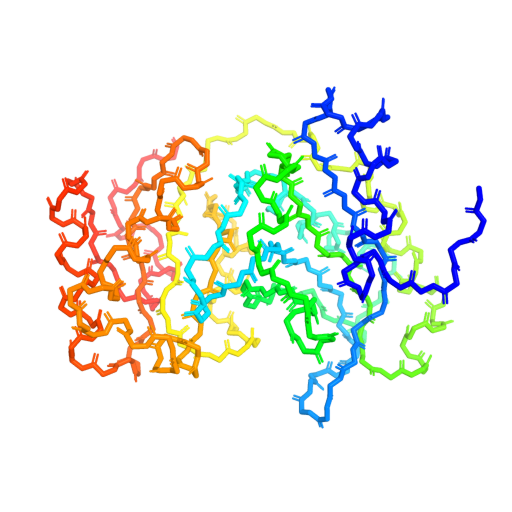 1.00 97.69 236 VAL A CA 1
ATOM 1838 C C . VAL A 1 236 ? -3.413 -5.465 18.102 1.00 97.69 236 VAL A C 1
ATOM 1840 O O . VAL A 1 236 ? -3.076 -5.850 19.224 1.00 97.69 236 VAL A O 1
ATOM 1843 N N . LEU A 1 237 ? -2.522 -5.232 17.144 1.00 97.19 237 LEU A N 1
ATOM 1844 C CA . LEU A 1 237 ? -1.097 -5.529 17.253 1.00 97.19 237 LEU A CA 1
ATOM 1845 C C . LEU A 1 237 ? -0.260 -4.263 17.058 1.00 97.19 237 LEU A C 1
ATOM 1847 O O . LEU A 1 237 ? -0.618 -3.352 16.317 1.00 97.19 237 LEU A O 1
ATOM 1851 N N . LYS A 1 238 ? 0.916 -4.224 17.687 1.00 97.31 238 LYS A N 1
ATOM 1852 C CA . LYS A 1 238 ? 1.976 -3.286 17.289 1.00 97.31 238 LYS A CA 1
ATOM 1853 C C . LYS A 1 238 ? 2.723 -3.874 16.093 1.00 97.31 238 LYS A C 1
ATOM 1855 O O . LYS A 1 238 ? 2.983 -5.072 16.099 1.00 97.31 238 LYS A O 1
ATOM 1860 N N . HIS A 1 239 ? 3.186 -3.047 15.158 1.00 96.75 239 HIS A N 1
ATOM 1861 C CA . HIS A 1 239 ? 3.957 -3.497 13.985 1.00 96.75 239 HIS A CA 1
ATOM 1862 C C . HIS A 1 239 ? 5.147 -4.415 14.336 1.00 96.75 239 HIS A C 1
ATOM 1864 O O . HIS A 1 239 ? 5.397 -5.395 13.647 1.00 96.75 239 HIS A O 1
ATOM 1870 N N . LYS A 1 240 ? 5.837 -4.179 15.465 1.00 96.38 240 LYS A N 1
ATOM 1871 C CA . LYS A 1 240 ? 6.938 -5.039 15.947 1.00 96.38 240 LYS A CA 1
ATOM 1872 C C . LYS A 1 240 ? 6.537 -6.501 16.159 1.00 96.38 240 LYS A C 1
ATOM 1874 O O . LYS A 1 240 ? 7.405 -7.368 16.149 1.00 96.38 240 LYS A O 1
ATOM 1879 N N . ALA A 1 241 ? 5.254 -6.773 16.387 1.00 95.56 241 ALA A N 1
ATOM 1880 C CA . ALA A 1 241 ? 4.737 -8.123 16.558 1.00 95.56 241 ALA A CA 1
ATOM 1881 C C . ALA A 1 241 ? 4.785 -8.925 15.243 1.00 95.56 241 ALA A C 1
ATOM 1883 O O . ALA A 1 241 ? 4.961 -10.136 15.290 1.00 95.56 241 ALA A O 1
ATOM 1884 N N . LEU A 1 242 ? 4.754 -8.254 14.082 1.00 95.31 242 LEU A N 1
ATOM 1885 C CA . LEU A 1 242 ? 4.871 -8.898 12.767 1.00 95.31 242 LEU A CA 1
ATOM 1886 C C . LEU A 1 242 ? 6.228 -9.584 12.550 1.00 95.31 242 LEU A C 1
ATOM 1888 O O . LEU A 1 242 ? 6.330 -10.494 11.740 1.00 95.31 242 LEU A O 1
ATOM 1892 N N . ARG A 1 243 ? 7.267 -9.193 13.301 1.00 93.50 243 ARG A N 1
ATOM 1893 C CA . ARG A 1 243 ? 8.598 -9.825 13.246 1.00 93.50 243 ARG A CA 1
ATOM 1894 C C . ARG A 1 243 ? 8.680 -11.160 13.985 1.00 93.50 243 ARG A C 1
ATOM 1896 O O . ARG A 1 243 ? 9.703 -11.826 13.895 1.00 93.50 243 ARG A O 1
ATOM 1903 N N . ARG A 1 244 ? 7.657 -11.496 14.774 1.00 92.25 244 ARG A N 1
ATOM 1904 C CA . ARG A 1 244 ? 7.575 -12.727 15.575 1.00 92.25 244 ARG A CA 1
ATOM 1905 C C . ARG A 1 244 ? 6.197 -13.366 15.404 1.00 92.25 244 ARG A C 1
ATOM 1907 O O . ARG A 1 244 ? 5.421 -13.406 16.365 1.00 92.25 244 ARG A O 1
ATOM 1914 N N . PRO A 1 245 ? 5.843 -13.777 14.173 1.00 90.44 245 PRO A N 1
ATOM 1915 C CA . PRO A 1 245 ? 4.523 -14.316 13.865 1.00 90.44 245 PRO A CA 1
ATOM 1916 C C . PRO A 1 245 ? 4.166 -15.559 14.693 1.00 90.44 245 PRO A C 1
ATOM 1918 O O . PRO A 1 245 ? 3.000 -15.756 15.030 1.00 90.44 245 PRO A O 1
ATOM 1921 N N . GLU A 1 246 ? 5.158 -16.349 15.102 1.00 88.62 246 GLU A N 1
ATOM 1922 C CA . GLU A 1 246 ? 5.006 -17.519 15.971 1.00 88.62 246 GLU A CA 1
ATOM 1923 C C . GLU A 1 246 ? 4.376 -17.191 17.335 1.00 88.62 246 GLU A C 1
ATOM 1925 O O . GLU A 1 246 ? 3.749 -18.046 17.956 1.00 88.62 246 GLU A O 1
ATOM 1930 N N . ALA A 1 247 ? 4.495 -15.941 17.791 1.00 88.25 247 ALA A N 1
ATOM 1931 C CA . ALA A 1 247 ? 3.924 -15.476 19.050 1.00 88.25 247 ALA A CA 1
ATOM 1932 C C . ALA A 1 247 ? 2.484 -14.943 18.915 1.00 88.25 247 ALA A C 1
ATOM 1934 O O . ALA A 1 247 ? 1.895 -14.538 19.917 1.00 88.25 247 ALA A O 1
ATOM 1935 N N . LEU A 1 248 ? 1.918 -14.901 17.702 1.00 87.38 248 LEU A N 1
ATOM 1936 C CA . LEU A 1 248 ? 0.615 -14.273 17.440 1.00 87.38 248 LEU A CA 1
ATOM 1937 C C . LEU A 1 248 ? -0.576 -15.227 17.602 1.00 87.38 248 LEU A C 1
ATOM 1939 O O . LEU A 1 248 ? -1.717 -14.780 17.534 1.00 87.38 248 LEU A O 1
ATOM 1943 N N . GLY A 1 249 ? -0.336 -16.526 17.812 1.00 80.50 249 GLY A N 1
ATOM 1944 C CA . GLY A 1 249 ? -1.405 -17.528 17.937 1.00 80.50 249 GLY A CA 1
ATOM 1945 C C . GLY A 1 249 ? -2.164 -17.798 16.631 1.00 80.50 249 GLY A C 1
ATOM 1946 O O . GLY A 1 249 ? -3.186 -18.479 16.626 1.00 80.50 249 GLY A O 1
ATOM 1947 N N . PHE A 1 250 ? -1.659 -17.273 15.519 1.00 79.00 250 PHE A N 1
ATOM 1948 C CA . PHE A 1 250 ? -2.128 -17.555 14.174 1.00 79.00 250 PHE A CA 1
ATOM 1949 C C . PHE A 1 250 ? -1.711 -18.979 13.764 1.00 79.00 250 PHE A C 1
ATOM 1951 O O . PHE A 1 250 ? -0.542 -19.337 13.886 1.00 79.00 250 PHE A O 1
ATOM 1958 N N . THR A 1 251 ? -2.666 -19.811 13.331 1.00 61.03 251 THR A N 1
ATOM 1959 C CA . THR A 1 251 ? -2.425 -21.221 12.950 1.00 61.03 251 THR A CA 1
ATOM 1960 C C . THR A 1 251 ? -2.338 -21.351 11.425 1.00 61.03 251 THR A C 1
ATOM 1962 O O . THR A 1 251 ? -3.381 -21.174 10.794 1.00 61.03 251 THR A O 1
ATOM 1965 N N . PRO A 1 252 ? -1.142 -21.571 10.833 1.00 52.81 252 PRO A N 1
ATOM 1966 C CA . PRO A 1 252 ? -0.893 -21.501 9.386 1.00 52.81 252 PRO A CA 1
ATOM 1967 C C . PRO A 1 252 ? -1.924 -22.208 8.504 1.00 52.81 252 PRO A C 1
ATOM 1969 O O . PRO A 1 252 ? -2.336 -23.334 8.861 1.00 52.81 252 PRO A O 1
#

Sequence (252 aa):
MRQETLVSYDFRRYLPVLREHFLDVDLAAEVNWHEGANAPDRVLTVHTVGDVNAGVFPPAEPAYVRNLLRALEDERARAEVDDFSVVTEATHWTGTFKGQDPRLMDGFPVPMLDIEVGSTPASWEDPRAVGVMARSLVKPFSGSQRLYRVLCVGGVHFERSFSEAALGDFPFGVSHILPNQWIVTGDYASEGGYEKLRSVASSIRGGIDAVVYHEGIKGAFRDQCRRLAGELGVPVLKHKALRRPEALGFTP

Radius of gyration: 17.36 Å; chains: 1; bounding box: 38×40×49 Å